Protein AF-A0AA37UG00-F1 (afdb_monomer_lite)

Radius of gyration: 38.51 Å; chains: 1; bounding box: 80×62×111 Å

Sequence (246 aa):
MPREQGERVVATNRKARHDYSIEDTYEAGLVLSGTEVKSLREGKASLVDGYAYIDREEAWLDNVHIPEWGSGSWTNHATRRKRKLLLHKAQIIKISQRIQGGGYTLVPLRIYFSDGRAKVEIAI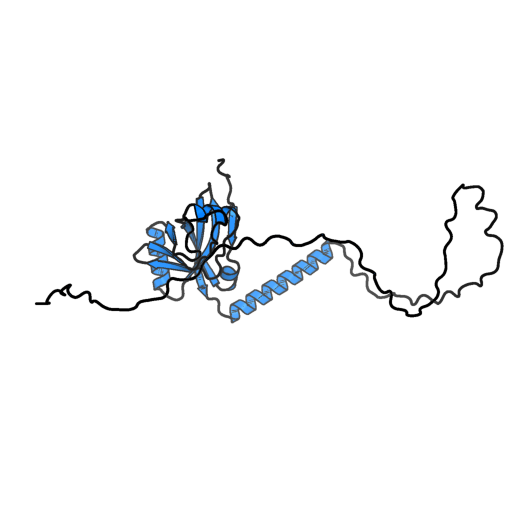AKGKREYDKRQALREQQDNREAQRAMRYRNLGVGLRPRSAQHIAPCFSAPPLSSPAFGALWRRWGMRAHAPLSPMRPNGRMRRVRPGLRSPRPGRARRVRLDRCRSAVRARRPACCPAPRRG

Structure (mmCIF, N/CA/C/O backbone):
data_AF-A0AA37UG00-F1
#
_entry.id   AF-A0AA37UG00-F1
#
loop_
_atom_site.group_PDB
_atom_site.id
_atom_site.type_symbol
_atom_site.label_atom_id
_atom_site.label_alt_id
_atom_site.label_comp_id
_atom_site.label_asym_id
_atom_site.label_entity_id
_atom_site.label_seq_id
_atom_site.pdbx_PDB_ins_code
_atom_site.Cartn_x
_atom_site.Cartn_y
_atom_site.Cartn_z
_atom_site.occupancy
_atom_site.B_iso_or_equiv
_atom_site.auth_seq_id
_atom_site.auth_comp_id
_atom_site.auth_asym_id
_atom_site.auth_atom_id
_atom_site.pdbx_PDB_model_num
ATOM 1 N N . MET A 1 1 ? 20.694 -16.875 -9.833 1.00 56.97 1 MET A N 1
ATOM 2 C CA . MET A 1 1 ? 20.514 -16.317 -8.472 1.00 56.97 1 MET A CA 1
ATOM 3 C C . MET A 1 1 ? 19.466 -17.154 -7.753 1.00 56.97 1 MET A C 1
ATOM 5 O O . MET A 1 1 ? 18.438 -17.403 -8.380 1.00 56.97 1 MET A O 1
ATOM 9 N N . PRO A 1 2 ? 19.720 -17.632 -6.522 1.00 57.78 2 PRO A N 1
ATOM 10 C CA . PRO A 1 2 ? 18.761 -18.441 -5.771 1.00 57.78 2 PRO A CA 1
ATOM 11 C C . PRO A 1 2 ? 17.459 -17.661 -5.575 1.00 57.78 2 PRO A C 1
ATOM 13 O O . PRO A 1 2 ? 17.490 -16.474 -5.246 1.00 57.78 2 PRO A O 1
ATOM 16 N N . ARG A 1 3 ? 16.314 -18.302 -5.819 1.00 60.72 3 ARG A N 1
ATOM 17 C CA . ARG A 1 3 ? 15.017 -17.743 -5.427 1.00 60.72 3 ARG A CA 1
ATOM 18 C C . ARG A 1 3 ? 14.928 -17.942 -3.919 1.00 60.72 3 ARG A C 1
ATOM 20 O O . ARG A 1 3 ? 14.833 -19.082 -3.484 1.00 60.72 3 ARG A O 1
ATOM 27 N N . GLU A 1 4 ? 15.045 -16.870 -3.138 1.00 61.66 4 GLU A N 1
ATOM 28 C CA . GLU A 1 4 ? 14.762 -16.931 -1.701 1.00 61.66 4 GLU A CA 1
ATOM 29 C C . GLU A 1 4 ? 13.328 -17.457 -1.541 1.00 61.66 4 GLU A C 1
ATOM 31 O O . GLU A 1 4 ? 12.368 -16.796 -1.942 1.00 61.66 4 GLU A O 1
ATOM 36 N N . GLN A 1 5 ? 13.200 -18.694 -1.061 1.00 62.16 5 GLN A N 1
ATOM 37 C CA . GLN A 1 5 ? 11.925 -19.309 -0.717 1.00 62.16 5 GLN A CA 1
ATOM 38 C C . GLN A 1 5 ? 11.503 -18.712 0.625 1.00 62.16 5 GLN A C 1
ATOM 40 O O . GLN A 1 5 ? 12.103 -19.001 1.657 1.00 62.16 5 GLN A O 1
ATOM 45 N N . GLY A 1 6 ? 10.531 -17.803 0.594 1.00 74.38 6 GLY A N 1
ATOM 46 C CA . GLY A 1 6 ? 10.025 -17.126 1.785 1.00 74.38 6 GLY A CA 1
ATOM 47 C C . GLY A 1 6 ? 9.313 -15.814 1.469 1.00 74.38 6 GLY A C 1
ATOM 48 O O . GLY A 1 6 ? 9.594 -15.158 0.464 1.00 74.38 6 GLY A O 1
ATOM 49 N N . GLU A 1 7 ? 8.380 -15.428 2.341 1.00 82.44 7 GLU A N 1
ATOM 50 C CA . GLU A 1 7 ? 7.745 -14.113 2.287 1.00 82.44 7 GLU A CA 1
ATOM 51 C C . GLU A 1 7 ? 8.663 -13.079 2.948 1.00 82.44 7 GLU A C 1
ATOM 53 O O . GLU A 1 7 ? 8.896 -13.116 4.157 1.00 82.44 7 GLU A O 1
ATOM 58 N N . ARG A 1 8 ? 9.172 -12.123 2.165 1.00 87.38 8 ARG A N 1
ATOM 59 C CA . ARG A 1 8 ? 9.942 -10.993 2.699 1.00 87.38 8 ARG A CA 1
ATOM 60 C C . ARG A 1 8 ? 9.136 -9.710 2.593 1.00 87.38 8 ARG A C 1
ATOM 62 O O . ARG A 1 8 ? 8.954 -9.171 1.501 1.00 87.38 8 ARG A O 1
ATOM 69 N N . VAL A 1 9 ? 8.688 -9.196 3.735 1.00 89.81 9 VAL A N 1
ATOM 70 C CA . VAL A 1 9 ? 7.974 -7.916 3.812 1.00 89.81 9 VAL A CA 1
ATOM 71 C C . VAL A 1 9 ? 8.960 -6.765 3.605 1.00 89.81 9 VAL A C 1
ATOM 73 O O . VAL A 1 9 ? 9.981 -6.682 4.285 1.00 89.81 9 VAL A O 1
ATOM 76 N N . VAL A 1 10 ? 8.655 -5.881 2.654 1.00 90.19 10 VAL A N 1
ATOM 77 C CA . VAL A 1 10 ? 9.503 -4.735 2.287 1.00 90.19 10 VAL A CA 1
ATOM 78 C C . VAL A 1 10 ? 9.026 -3.478 2.992 1.00 90.19 10 VAL A C 1
ATOM 80 O O . VAL A 1 10 ? 9.791 -2.796 3.664 1.00 90.19 10 VAL A O 1
ATOM 83 N N . ALA A 1 11 ? 7.740 -3.173 2.830 1.00 91.75 11 ALA A N 1
ATOM 84 C CA . ALA A 1 11 ? 7.138 -1.953 3.330 1.00 91.75 11 ALA A CA 1
ATOM 85 C C . ALA A 1 11 ? 5.728 -2.243 3.830 1.00 91.75 11 ALA A C 1
ATOM 87 O O . ALA A 1 11 ? 4.949 -2.928 3.166 1.00 91.75 11 ALA A O 1
ATOM 88 N N . THR A 1 12 ? 5.392 -1.663 4.978 1.00 92.88 12 THR A N 1
ATOM 89 C CA . THR A 1 12 ? 4.077 -1.797 5.604 1.00 92.88 12 THR A CA 1
ATOM 90 C C . THR A 1 12 ? 3.512 -0.417 5.889 1.00 92.88 12 THR A C 1
ATOM 92 O O . THR A 1 12 ? 4.145 0.404 6.555 1.00 92.88 12 THR A O 1
ATOM 95 N N . ASN A 1 13 ? 2.288 -0.170 5.438 1.00 94.00 13 ASN A N 1
ATOM 96 C CA . ASN A 1 13 ? 1.550 1.047 5.718 1.00 94.00 13 ASN A CA 1
ATOM 97 C C . ASN A 1 13 ? 0.897 0.956 7.105 1.00 94.00 13 ASN A C 1
ATOM 99 O O . ASN A 1 13 ? -0.187 0.397 7.284 1.00 94.00 13 ASN A O 1
ATOM 103 N N . ARG A 1 14 ? 1.593 1.476 8.121 1.00 89.31 14 ARG A N 1
ATOM 104 C CA . ARG A 1 14 ? 1.073 1.525 9.498 1.00 89.31 14 ARG A CA 1
ATOM 105 C C . ARG A 1 14 ? -0.052 2.552 9.632 1.00 89.31 14 ARG A C 1
ATOM 107 O O . ARG A 1 14 ? -1.052 2.263 10.278 1.00 89.31 14 ARG A O 1
ATOM 114 N N . LYS A 1 15 ? 0.075 3.703 8.959 1.00 89.69 15 LYS A N 1
ATOM 115 C CA . LYS A 1 15 ? -0.913 4.796 8.962 1.00 89.69 15 LYS A CA 1
ATOM 116 C C . LYS A 1 15 ? -2.292 4.312 8.500 1.00 89.69 15 LYS A C 1
ATOM 118 O O . LYS A 1 15 ? -3.276 4.543 9.194 1.00 89.69 15 LYS A O 1
ATOM 123 N N . ALA A 1 16 ? -2.349 3.530 7.418 1.00 90.88 16 ALA A N 1
ATOM 124 C CA . ALA A 1 16 ? -3.607 2.992 6.892 1.00 90.88 16 ALA A CA 1
ATOM 125 C C . ALA A 1 16 ? -4.419 2.177 7.917 1.00 90.88 16 ALA A C 1
ATOM 127 O O . ALA A 1 16 ? -5.633 2.336 7.999 1.00 90.88 16 ALA A O 1
ATOM 128 N N . ARG A 1 17 ? -3.763 1.349 8.743 1.00 87.75 17 ARG A N 1
ATOM 129 C CA . ARG A 1 17 ? -4.446 0.541 9.775 1.00 87.75 17 ARG A CA 1
ATOM 130 C C . ARG A 1 17 ? -5.062 1.394 10.891 1.00 87.75 17 ARG A C 1
ATOM 132 O O . ARG A 1 17 ? -6.061 1.002 11.499 1.00 87.75 17 ARG A O 1
ATOM 139 N N . HIS A 1 18 ? -4.467 2.551 11.170 1.00 87.25 18 HIS A N 1
ATOM 140 C CA . HIS A 1 18 ? -4.969 3.486 12.174 1.00 87.25 18 HIS A CA 1
ATOM 141 C C . HIS A 1 18 ? -6.097 4.363 11.626 1.00 87.25 18 HIS A C 1
ATOM 143 O O . HIS A 1 18 ? -7.107 4.534 12.305 1.00 87.25 18 HIS A O 1
ATOM 149 N N . ASP A 1 19 ? -5.951 4.878 10.405 1.00 88.06 19 ASP A N 1
ATOM 150 C CA . ASP A 1 19 ? -6.895 5.839 9.828 1.00 88.06 19 ASP A CA 1
ATOM 151 C C . ASP A 1 19 ? -8.174 5.209 9.279 1.00 88.06 19 ASP A C 1
ATOM 153 O O . ASP A 1 19 ? -9.229 5.850 9.305 1.00 88.06 19 ASP A O 1
ATOM 157 N N . TYR A 1 20 ? -8.096 3.960 8.824 1.00 91.00 20 TYR A N 1
ATOM 158 C CA . TYR A 1 20 ? -9.204 3.277 8.172 1.00 91.00 20 TYR A CA 1
ATOM 159 C C . TYR A 1 20 ? -9.605 1.999 8.913 1.00 91.00 20 TYR A C 1
ATOM 161 O O . TYR A 1 20 ? -8.802 1.371 9.611 1.00 91.00 20 TYR A O 1
ATOM 169 N N . SER A 1 21 ? -10.873 1.614 8.778 1.00 90.88 21 SER A N 1
ATOM 170 C CA . SER A 1 21 ? -11.352 0.261 9.051 1.00 90.88 21 SER A CA 1
ATOM 171 C C . SER A 1 21 ? -11.222 -0.556 7.771 1.00 90.88 21 SER A C 1
ATOM 173 O O . SER A 1 21 ? -11.738 -0.159 6.727 1.00 90.88 21 SER A O 1
ATOM 175 N N . ILE A 1 22 ? -10.495 -1.664 7.861 1.00 92.38 22 ILE A N 1
ATOM 176 C CA . ILE A 1 22 ? -10.273 -2.596 6.755 1.00 92.38 22 ILE A CA 1
ATOM 177 C C . ILE A 1 22 ? -11.436 -3.585 6.752 1.00 92.38 22 ILE A C 1
ATOM 179 O O . ILE A 1 22 ? -11.714 -4.174 7.794 1.00 92.38 22 ILE A O 1
ATOM 183 N N . GLU A 1 23 ? -12.099 -3.746 5.609 1.00 90.88 23 GLU A N 1
ATOM 184 C CA . GLU A 1 23 ? -13.131 -4.772 5.425 1.00 90.88 23 GLU A CA 1
ATOM 185 C C . GLU A 1 23 ? -12.527 -5.986 4.716 1.00 90.88 23 GLU A C 1
ATOM 187 O O . GLU A 1 23 ? -12.191 -6.976 5.361 1.00 90.88 23 GLU A O 1
ATOM 192 N N . ASP A 1 24 ? -12.294 -5.861 3.409 1.00 91.75 24 ASP A N 1
ATOM 193 C CA . ASP A 1 24 ? -11.771 -6.937 2.568 1.00 91.75 24 ASP A CA 1
ATOM 194 C C . ASP A 1 24 ? -10.333 -6.642 2.121 1.00 91.75 24 ASP A C 1
ATOM 196 O O . ASP A 1 24 ? -10.007 -5.508 1.746 1.00 91.75 24 ASP A O 1
ATOM 200 N N . THR A 1 25 ? -9.483 -7.672 2.094 1.00 94.31 25 THR A N 1
ATOM 201 C CA . THR A 1 25 ? -8.105 -7.607 1.585 1.00 94.31 25 THR A CA 1
ATOM 202 C C . THR A 1 25 ? -7.930 -8.466 0.333 1.00 94.31 25 THR A C 1
ATOM 204 O O . THR A 1 25 ? -8.490 -9.554 0.208 1.00 94.31 25 THR A O 1
ATOM 207 N N . TYR A 1 26 ? -7.141 -7.968 -0.618 1.00 95.00 26 TYR A N 1
ATOM 208 C CA . TYR A 1 26 ? -6.851 -8.624 -1.889 1.00 95.00 26 TYR A CA 1
ATOM 209 C C . TYR A 1 26 ? -5.348 -8.593 -2.172 1.00 95.00 26 TYR A C 1
ATOM 211 O O . TYR A 1 26 ? -4.670 -7.591 -1.934 1.00 95.00 26 TYR A O 1
ATOM 219 N N . GLU A 1 27 ? -4.829 -9.688 -2.722 1.00 95.38 27 GLU A N 1
ATOM 220 C CA . GLU A 1 27 ? -3.456 -9.780 -3.219 1.00 95.38 27 GLU A CA 1
ATOM 221 C C . GLU A 1 27 ? -3.415 -9.367 -4.694 1.00 95.38 27 GLU A C 1
ATOM 223 O O . GLU A 1 27 ? -4.160 -9.906 -5.510 1.00 95.38 27 GLU A O 1
ATOM 228 N N . ALA A 1 28 ? -2.519 -8.444 -5.044 1.00 95.81 28 ALA A N 1
ATOM 229 C CA . ALA A 1 28 ? -2.271 -8.027 -6.419 1.00 95.81 28 ALA A CA 1
ATOM 230 C C . ALA A 1 28 ? -0.786 -8.147 -6.783 1.00 95.81 28 ALA A C 1
ATOM 232 O O . ALA A 1 28 ? 0.108 -7.835 -5.990 1.00 95.81 28 ALA A O 1
ATOM 233 N N . GLY A 1 29 ? -0.508 -8.534 -8.027 1.00 94.88 29 GLY A N 1
ATOM 234 C CA . GLY A 1 29 ? 0.830 -8.409 -8.606 1.00 94.88 29 GLY A CA 1
ATOM 235 C C . GLY A 1 29 ? 1.127 -6.965 -9.020 1.00 94.88 29 GLY A C 1
ATOM 236 O O . GLY A 1 29 ? 0.228 -6.244 -9.446 1.00 94.88 29 GLY A O 1
ATOM 237 N N . LEU A 1 30 ? 2.389 -6.539 -8.931 1.00 93.50 30 LEU A N 1
ATOM 238 C CA . LEU A 1 30 ? 2.825 -5.209 -9.370 1.00 93.50 30 LEU A CA 1
ATOM 239 C C . LEU A 1 30 ? 3.617 -5.270 -10.678 1.00 93.50 30 LEU A C 1
ATOM 241 O O . LEU A 1 30 ? 4.565 -6.047 -10.800 1.00 93.50 30 LEU A O 1
ATOM 245 N N . VAL A 1 31 ? 3.295 -4.380 -11.621 1.00 93.88 31 VAL A N 1
ATOM 246 C CA . VAL A 1 31 ? 4.119 -4.166 -12.820 1.00 93.88 31 VAL A CA 1
ATOM 247 C C . VAL A 1 31 ? 5.199 -3.122 -12.526 1.00 93.88 31 VAL A C 1
ATOM 249 O O . VAL A 1 31 ? 4.951 -1.910 -12.519 1.00 93.88 31 VAL A O 1
ATOM 252 N N . LEU A 1 32 ? 6.415 -3.610 -12.275 1.00 92.06 32 LEU A N 1
ATOM 253 C CA . LEU A 1 32 ? 7.577 -2.806 -11.897 1.00 92.06 32 LEU A CA 1
ATOM 254 C C . LEU A 1 32 ? 8.664 -2.809 -12.969 1.00 92.06 32 LEU A C 1
ATOM 256 O O . LEU A 1 32 ? 8.853 -3.794 -13.682 1.00 92.06 32 LEU A O 1
ATOM 260 N N . SER A 1 33 ? 9.428 -1.722 -13.017 1.00 89.44 33 SER A N 1
ATOM 261 C CA . SER A 1 33 ? 10.650 -1.635 -13.817 1.00 89.44 33 SER A CA 1
ATOM 262 C C . SER A 1 33 ? 11.823 -2.276 -13.068 1.00 89.44 33 SER A C 1
ATOM 264 O O . SER A 1 33 ? 11.867 -2.270 -11.837 1.00 89.44 33 SER A O 1
ATOM 266 N N . GLY A 1 34 ? 12.825 -2.798 -13.784 1.00 87.31 34 GLY A N 1
ATOM 267 C CA . GLY A 1 34 ? 13.962 -3.504 -13.168 1.00 87.31 34 GLY A CA 1
ATOM 268 C C . GLY A 1 34 ? 14.707 -2.693 -12.094 1.00 87.31 34 GLY A C 1
ATOM 269 O O . GLY A 1 34 ? 15.103 -3.247 -11.068 1.00 87.31 34 GLY A O 1
ATOM 270 N N . THR A 1 35 ? 14.822 -1.374 -12.273 1.00 88.00 35 THR A N 1
ATOM 271 C CA . THR A 1 35 ? 15.411 -0.450 -11.287 1.00 88.00 35 THR A CA 1
ATOM 272 C C . THR A 1 35 ? 14.593 -0.351 -9.996 1.00 88.00 35 THR A C 1
ATOM 274 O O . THR A 1 35 ? 15.165 -0.252 -8.919 1.00 88.00 35 THR A O 1
ATOM 277 N N . GLU A 1 36 ? 13.260 -0.431 -10.069 1.00 89.88 36 GLU A N 1
ATOM 278 C CA . GLU A 1 36 ? 12.392 -0.413 -8.877 1.00 89.88 36 GLU A CA 1
ATOM 279 C C . GLU A 1 36 ? 12.545 -1.684 -8.062 1.00 89.88 36 GLU A C 1
ATOM 281 O O . GLU A 1 36 ? 12.589 -1.643 -6.835 1.00 89.88 36 GLU A O 1
ATOM 286 N N . VAL A 1 37 ? 12.661 -2.824 -8.746 1.00 91.12 37 VAL A N 1
ATOM 287 C CA . VAL A 1 37 ? 12.877 -4.112 -8.085 1.00 91.12 37 VAL A CA 1
ATOM 288 C C . VAL A 1 37 ? 14.178 -4.079 -7.279 1.00 91.12 37 VAL A C 1
ATOM 290 O O . VAL A 1 37 ? 14.234 -4.665 -6.200 1.00 91.12 37 VAL A O 1
ATOM 293 N N . LYS A 1 38 ? 15.209 -3.367 -7.753 1.00 89.56 38 LYS A N 1
ATOM 294 C CA . LYS A 1 38 ? 16.459 -3.162 -7.005 1.00 89.56 38 LYS A CA 1
ATOM 295 C C . LYS A 1 38 ? 16.248 -2.282 -5.770 1.00 89.56 38 LYS A C 1
ATOM 297 O O . LYS A 1 38 ? 16.596 -2.730 -4.681 1.00 89.56 38 LYS A O 1
ATOM 302 N N . SER A 1 39 ? 15.588 -1.127 -5.898 1.00 90.81 39 SER A N 1
ATOM 303 C CA . SER A 1 39 ? 15.253 -0.270 -4.745 1.00 90.81 39 SER A CA 1
ATOM 304 C C . SER A 1 39 ? 14.422 -1.001 -3.682 1.00 90.81 39 SER A C 1
ATOM 306 O O . SER A 1 39 ? 14.686 -0.885 -2.486 1.00 90.81 39 SER A O 1
ATOM 308 N N . LEU A 1 40 ? 13.456 -1.825 -4.100 1.00 90.94 40 LEU A N 1
ATOM 309 C CA . LEU A 1 40 ? 12.637 -2.622 -3.183 1.00 90.94 40 LEU A CA 1
ATOM 310 C C . LEU A 1 40 ? 13.436 -3.715 -2.467 1.00 90.94 40 LEU A C 1
ATOM 312 O O . LEU A 1 40 ? 13.164 -4.003 -1.304 1.00 90.94 40 LEU A O 1
ATOM 316 N N . ARG A 1 41 ? 14.437 -4.317 -3.120 1.00 89.44 41 ARG A N 1
ATOM 317 C CA . ARG A 1 41 ? 15.330 -5.298 -2.473 1.00 89.44 41 ARG A CA 1
ATOM 318 C C . ARG A 1 41 ? 16.227 -4.662 -1.415 1.00 89.44 41 ARG A C 1
ATOM 320 O O . ARG A 1 41 ? 16.554 -5.325 -0.435 1.00 89.44 41 ARG A O 1
ATOM 327 N N . GLU A 1 42 ? 16.557 -3.383 -1.574 1.00 89.56 42 GLU A N 1
ATOM 328 C CA . GLU A 1 42 ? 17.224 -2.577 -0.543 1.00 89.56 42 GLU A CA 1
ATOM 329 C C . GLU A 1 42 ? 16.282 -2.176 0.609 1.00 89.56 42 GLU A C 1
ATOM 331 O O . GLU A 1 42 ? 16.710 -1.501 1.541 1.00 89.56 42 GLU A O 1
ATOM 336 N N . GLY A 1 43 ? 15.002 -2.572 0.571 1.00 88.38 43 GLY A N 1
ATOM 337 C CA . GLY A 1 43 ? 14.023 -2.223 1.604 1.00 88.38 43 GLY A CA 1
ATOM 338 C C . GLY A 1 43 ? 13.466 -0.805 1.473 1.00 88.38 43 GLY A C 1
ATOM 339 O O . GLY A 1 43 ? 12.791 -0.321 2.380 1.00 88.38 43 GLY A O 1
ATOM 340 N N . LYS A 1 44 ? 13.746 -0.110 0.365 1.00 88.31 44 LYS A N 1
ATOM 341 C CA . LYS A 1 44 ? 13.352 1.286 0.176 1.00 88.31 44 LYS A CA 1
ATOM 342 C C . LYS A 1 44 ? 12.006 1.368 -0.538 1.00 88.31 44 LYS A C 1
ATOM 344 O O . LYS A 1 44 ? 11.934 1.291 -1.762 1.00 88.31 44 LYS A O 1
ATOM 349 N N . ALA A 1 45 ? 10.937 1.558 0.226 1.00 91.38 45 ALA A N 1
ATOM 350 C CA . ALA A 1 45 ? 9.641 1.982 -0.293 1.00 91.38 45 ALA A CA 1
ATOM 351 C C . ALA A 1 45 ? 8.796 2.633 0.795 1.00 91.38 45 ALA A C 1
ATOM 353 O O . ALA A 1 45 ? 8.820 2.226 1.956 1.00 91.38 45 ALA A O 1
ATOM 354 N N . SER A 1 46 ? 7.997 3.614 0.389 1.00 91.50 46 SER A N 1
ATOM 355 C CA . SER A 1 46 ? 6.983 4.223 1.232 1.00 91.50 46 SER A CA 1
ATOM 356 C C . SER A 1 46 ? 5.623 4.133 0.551 1.00 91.50 46 SER A C 1
ATOM 358 O O . SER A 1 46 ? 5.409 4.640 -0.550 1.00 91.50 46 SER A O 1
ATOM 360 N N . LEU A 1 47 ? 4.700 3.467 1.240 1.00 90.62 47 LEU A N 1
ATOM 361 C CA . LEU A 1 47 ? 3.286 3.359 0.877 1.00 90.62 47 LEU A CA 1
ATOM 362 C C . LEU A 1 47 ? 2.449 4.506 1.462 1.00 90.62 47 LEU A C 1
ATOM 364 O O . LEU A 1 47 ? 1.226 4.506 1.332 1.00 90.62 47 LEU A O 1
ATOM 368 N N . VAL A 1 48 ? 3.092 5.442 2.164 1.00 87.06 48 VAL A N 1
ATOM 369 C CA . VAL A 1 48 ? 2.410 6.550 2.831 1.00 87.06 48 VAL A CA 1
ATOM 370 C C . VAL A 1 48 ? 1.750 7.424 1.764 1.00 87.06 48 VAL A C 1
ATOM 372 O O . VAL A 1 48 ? 2.399 7.821 0.802 1.00 87.06 48 VAL A O 1
ATOM 375 N N . ASP A 1 49 ? 0.447 7.655 1.933 1.00 86.50 49 ASP A N 1
ATOM 376 C CA . ASP A 1 49 ? -0.432 8.416 1.031 1.00 86.50 49 ASP A CA 1
ATOM 377 C C . ASP A 1 49 ? -0.677 7.780 -0.356 1.00 86.50 49 ASP A C 1
ATOM 379 O O . ASP A 1 49 ? -1.335 8.380 -1.209 1.00 86.50 49 ASP A O 1
ATOM 383 N N . GLY A 1 50 ? -0.200 6.551 -0.577 1.00 91.19 50 GLY A N 1
ATOM 384 C CA . GLY A 1 50 ? -0.528 5.767 -1.765 1.00 91.19 50 GLY A CA 1
ATOM 385 C C . GLY A 1 50 ? -1.990 5.325 -1.756 1.00 91.19 50 GLY A C 1
ATOM 386 O O . GLY A 1 50 ? -2.519 4.943 -0.712 1.00 91.19 50 GLY A O 1
ATOM 387 N N . TYR A 1 51 ? -2.630 5.335 -2.921 1.00 93.06 51 TYR A N 1
ATOM 388 C CA . TYR A 1 51 ? -3.999 4.854 -3.104 1.00 93.06 51 TYR A CA 1
ATOM 389 C C . TYR A 1 51 ? -4.104 4.073 -4.410 1.00 93.06 51 TYR A C 1
ATOM 391 O O . TYR A 1 51 ? -3.302 4.258 -5.328 1.00 93.06 51 TYR A O 1
ATOM 399 N N . ALA A 1 52 ? -5.079 3.174 -4.483 1.00 94.56 52 ALA A N 1
ATOM 400 C CA . ALA A 1 52 ? -5.401 2.482 -5.719 1.00 94.56 52 ALA A CA 1
ATOM 401 C C . ALA A 1 52 ? -6.755 2.949 -6.258 1.00 94.56 52 ALA A C 1
ATOM 403 O O . ALA A 1 52 ? -7.611 3.429 -5.518 1.00 94.56 52 ALA A O 1
ATOM 404 N N . TYR A 1 53 ? -6.938 2.837 -7.564 1.00 92.56 53 TYR A N 1
ATOM 405 C CA . TYR A 1 53 ? -8.207 3.112 -8.225 1.00 92.56 53 TYR A CA 1
ATOM 406 C C . TYR A 1 53 ? -8.391 2.159 -9.395 1.00 92.56 53 TYR A C 1
ATOM 408 O O . TYR A 1 53 ? -7.442 1.524 -9.859 1.00 92.56 53 TYR A O 1
ATOM 416 N N . ILE A 1 54 ? -9.630 2.051 -9.853 1.00 93.12 54 ILE A N 1
ATOM 417 C CA . ILE A 1 54 ? -9.981 1.255 -11.020 1.00 93.12 54 ILE A CA 1
ATOM 418 C C . ILE A 1 54 ? -10.331 2.227 -12.143 1.00 93.12 54 ILE A C 1
ATOM 420 O O . ILE A 1 54 ? -11.207 3.069 -11.967 1.00 93.12 54 ILE A O 1
ATOM 424 N N . ASP A 1 55 ? -9.643 2.109 -13.275 1.00 90.31 55 ASP A N 1
ATOM 425 C CA . ASP A 1 55 ? -9.954 2.817 -14.519 1.00 90.31 55 ASP A CA 1
ATOM 426 C C . ASP A 1 55 ? -10.192 1.786 -15.622 1.00 90.31 55 ASP A C 1
ATOM 428 O O . ASP A 1 55 ? -9.329 0.946 -15.860 1.00 90.31 55 ASP A O 1
ATOM 432 N N . ARG A 1 56 ? -11.353 1.842 -16.287 1.00 87.12 56 ARG A N 1
ATOM 433 C CA . ARG A 1 56 ? -11.714 0.980 -17.434 1.00 87.12 56 ARG A CA 1
ATOM 434 C C . ARG A 1 56 ? -11.364 -0.508 -17.239 1.00 87.12 56 ARG A C 1
ATOM 436 O O . ARG A 1 56 ? -10.682 -1.102 -18.063 1.00 87.12 56 ARG A O 1
ATOM 443 N N . GLU A 1 57 ? -11.830 -1.098 -16.134 1.00 87.25 57 GLU A N 1
ATOM 444 C CA . GLU A 1 57 ? -11.562 -2.497 -15.729 1.00 87.25 57 GLU A CA 1
ATOM 445 C C . GLU A 1 57 ? -10.094 -2.829 -15.405 1.00 87.25 57 GLU A C 1
ATOM 447 O O . GLU A 1 57 ? -9.744 -3.991 -15.203 1.00 87.25 57 GLU A O 1
ATOM 452 N N . GLU A 1 58 ? -9.227 -1.830 -15.289 1.00 91.75 58 GLU A N 1
ATOM 453 C CA . GLU A 1 58 ? -7.837 -2.006 -14.891 1.00 91.75 58 GLU A CA 1
ATOM 454 C C . GLU A 1 58 ? -7.592 -1.380 -13.523 1.00 91.75 58 GLU A C 1
ATOM 456 O O . GLU A 1 58 ? -8.007 -0.255 -13.242 1.00 91.75 58 GLU A O 1
ATOM 461 N N . ALA A 1 59 ? -6.892 -2.106 -12.655 1.00 94.19 59 ALA A N 1
ATOM 462 C CA . ALA A 1 59 ? -6.507 -1.594 -11.351 1.00 94.19 59 ALA A CA 1
ATOM 463 C C . ALA A 1 59 ? -5.148 -0.888 -11.436 1.00 94.19 59 ALA A C 1
ATOM 465 O O . ALA A 1 59 ? -4.169 -1.423 -11.966 1.00 94.19 59 ALA A O 1
ATOM 466 N N . TRP A 1 60 ? -5.084 0.308 -10.867 1.00 95.06 60 TRP A N 1
ATOM 467 C CA . TRP A 1 60 ? -3.904 1.158 -10.842 1.00 95.06 60 TRP A CA 1
ATOM 468 C C . TRP A 1 60 ? -3.543 1.515 -9.410 1.00 95.06 60 TRP A C 1
ATOM 470 O O . TRP A 1 60 ? -4.409 1.726 -8.567 1.00 95.06 60 TRP A O 1
ATOM 480 N N . LEU A 1 61 ? -2.245 1.603 -9.152 1.00 94.56 61 LEU A N 1
ATOM 481 C CA . LEU A 1 61 ? -1.663 2.074 -7.909 1.00 94.56 61 LEU A CA 1
ATOM 482 C C . LEU A 1 61 ? -0.940 3.390 -8.173 1.00 94.56 61 LEU A C 1
ATOM 484 O O . LEU A 1 61 ? -0.075 3.466 -9.053 1.00 94.56 61 LEU A O 1
ATOM 488 N N . ASP A 1 62 ? -1.278 4.410 -7.395 1.00 93.50 62 ASP A N 1
ATOM 489 C CA . ASP A 1 62 ? -0.760 5.763 -7.551 1.00 93.50 62 ASP A CA 1
ATOM 490 C C . ASP A 1 62 ? -0.245 6.326 -6.222 1.00 93.50 62 ASP A C 1
ATOM 492 O O . ASP A 1 62 ? -0.526 5.809 -5.138 1.00 93.50 62 ASP A O 1
ATOM 496 N N . ASN A 1 63 ? 0.578 7.368 -6.325 1.00 92.50 63 ASN A N 1
ATOM 497 C CA . ASN A 1 63 ? 1.214 8.088 -5.224 1.00 92.50 63 ASN A CA 1
ATOM 498 C C . ASN A 1 63 ? 2.104 7.232 -4.295 1.00 92.50 63 ASN A C 1
ATOM 500 O O . ASN A 1 63 ? 2.539 7.686 -3.239 1.00 92.50 63 ASN A O 1
ATOM 504 N N . VAL A 1 64 ? 2.449 6.006 -4.698 1.00 92.56 64 VAL A N 1
ATOM 505 C CA . VAL A 1 64 ? 3.435 5.183 -3.988 1.00 92.56 64 VAL A CA 1
ATOM 506 C C . VAL A 1 64 ? 4.844 5.667 -4.305 1.00 92.56 64 VAL A C 1
ATOM 508 O O . VAL A 1 64 ? 5.235 5.775 -5.472 1.00 92.56 64 VAL A O 1
ATOM 511 N N . HIS A 1 65 ? 5.615 5.932 -3.252 1.00 92.81 65 HIS A N 1
ATOM 512 C CA . HIS A 1 65 ? 6.964 6.470 -3.336 1.00 92.81 65 HIS A CA 1
ATOM 513 C C . HIS A 1 65 ? 7.994 5.335 -3.288 1.00 92.81 65 HIS A C 1
ATOM 515 O O . HIS A 1 65 ? 8.227 4.727 -2.240 1.00 92.81 65 HIS A O 1
ATOM 521 N N . ILE A 1 66 ? 8.628 5.065 -4.430 1.00 91.38 66 ILE A N 1
ATOM 522 C CA . ILE A 1 66 ? 9.772 4.152 -4.540 1.00 91.38 66 ILE A CA 1
ATOM 523 C C . ILE A 1 66 ? 10.951 4.981 -5.042 1.00 91.38 66 ILE A C 1
ATOM 525 O O . ILE A 1 66 ? 10.882 5.463 -6.172 1.00 91.38 66 ILE A O 1
ATOM 529 N N . PRO A 1 67 ? 11.993 5.198 -4.224 1.00 90.62 67 PRO A N 1
ATOM 530 C CA . PRO A 1 67 ? 13.112 6.025 -4.635 1.00 90.62 67 PRO A CA 1
ATOM 531 C C . PRO A 1 67 ? 13.878 5.373 -5.784 1.00 90.62 67 PRO A C 1
ATOM 533 O O . PRO A 1 67 ? 13.938 4.143 -5.918 1.00 90.62 67 PRO A O 1
ATOM 536 N N . GLU A 1 68 ? 14.504 6.221 -6.589 1.00 88.81 68 GLU A N 1
ATOM 537 C CA . GLU A 1 68 ? 15.410 5.782 -7.639 1.00 88.81 68 GLU A CA 1
ATOM 538 C C . GLU A 1 68 ? 16.567 4.966 -7.062 1.00 88.81 68 GLU A C 1
ATOM 540 O O . GLU A 1 68 ? 17.010 5.155 -5.924 1.00 88.81 68 GLU A O 1
ATOM 545 N N . TRP A 1 69 ? 17.050 4.026 -7.866 1.00 87.94 69 TRP A N 1
ATOM 546 C CA . TRP A 1 69 ? 18.192 3.222 -7.480 1.00 87.94 69 TRP A CA 1
ATOM 547 C C . TRP A 1 69 ? 19.469 4.034 -7.702 1.00 87.94 69 TRP A C 1
ATOM 549 O O . TRP A 1 69 ? 19.741 4.460 -8.822 1.00 87.94 69 TRP A O 1
ATOM 559 N N . GLY A 1 70 ? 20.263 4.241 -6.647 1.00 79.25 70 GLY A N 1
ATOM 560 C CA . GLY A 1 70 ? 21.409 5.164 -6.668 1.00 79.25 70 GLY A CA 1
ATOM 561 C C . GLY A 1 70 ? 22.523 4.811 -7.662 1.00 79.25 70 GLY A C 1
ATOM 562 O O . GLY A 1 70 ? 23.369 5.650 -7.946 1.00 79.25 70 GLY A O 1
ATOM 563 N N . SER A 1 71 ? 22.528 3.591 -8.205 1.00 79.00 71 SER A N 1
ATOM 564 C CA . SER A 1 71 ? 23.495 3.135 -9.213 1.00 79.00 71 SER A CA 1
ATOM 565 C C . SER A 1 71 ? 22.955 3.168 -10.652 1.00 79.00 71 SER A C 1
ATOM 567 O O . SER A 1 71 ? 23.638 2.713 -11.567 1.00 79.00 71 SER A O 1
ATOM 569 N N . GLY A 1 72 ? 21.738 3.676 -10.879 1.00 73.25 72 GLY A N 1
ATOM 570 C CA . GLY A 1 72 ? 21.179 3.887 -12.216 1.00 73.25 72 GLY A CA 1
ATOM 571 C C . GLY A 1 72 ? 21.461 5.304 -12.720 1.00 73.25 72 GLY A C 1
ATOM 572 O O . GLY A 1 72 ? 21.190 6.268 -12.011 1.00 73.25 72 GLY A O 1
ATOM 573 N N . SER A 1 73 ? 22.017 5.442 -13.930 1.00 69.06 73 SER A N 1
ATOM 574 C CA . SER A 1 73 ? 22.370 6.756 -14.502 1.00 69.06 73 SER A CA 1
ATOM 575 C C . SER A 1 73 ? 21.316 7.303 -15.472 1.00 69.06 73 SER A C 1
ATOM 577 O O . SER A 1 73 ? 20.970 8.474 -15.382 1.00 69.06 73 SER A O 1
ATOM 579 N N . TRP A 1 74 ? 20.773 6.479 -16.374 1.00 72.88 74 TRP A N 1
ATOM 580 C CA . TRP A 1 74 ? 19.858 6.952 -17.430 1.00 72.88 74 TRP A CA 1
ATOM 581 C C . TRP A 1 74 ? 18.490 6.255 -17.434 1.00 72.88 74 TRP A C 1
ATOM 583 O O . TRP A 1 74 ? 17.493 6.822 -17.861 1.00 72.88 74 TRP A O 1
ATOM 593 N N . THR A 1 75 ? 18.403 5.027 -16.922 1.00 77.69 75 THR A N 1
ATOM 594 C CA . THR A 1 75 ? 17.174 4.212 -16.943 1.00 77.69 75 THR A CA 1
ATOM 595 C C . THR A 1 75 ? 16.292 4.417 -15.709 1.00 77.69 75 THR A C 1
ATOM 597 O O . THR A 1 75 ? 15.489 3.543 -15.370 1.00 77.69 75 THR A O 1
ATOM 600 N N . ASN A 1 76 ? 16.481 5.521 -14.985 1.00 80.00 76 ASN A N 1
ATOM 601 C CA . ASN A 1 76 ? 15.716 5.792 -13.777 1.00 80.00 76 ASN A CA 1
ATOM 602 C C . ASN A 1 76 ? 14.277 6.176 -14.127 1.00 80.00 76 ASN A C 1
ATOM 604 O O . ASN A 1 76 ? 13.977 6.725 -15.184 1.00 80.00 76 ASN A O 1
ATOM 608 N N . HIS A 1 77 ? 13.369 5.826 -13.227 1.00 82.12 77 HIS A N 1
ATOM 609 C CA . HIS A 1 77 ? 11.938 6.035 -13.373 1.00 82.12 77 HIS A CA 1
ATOM 610 C C . HIS A 1 77 ? 11.495 7.131 -12.407 1.00 82.12 77 HIS A C 1
ATOM 612 O O . HIS A 1 77 ? 12.068 7.294 -11.333 1.00 82.12 77 HIS A O 1
ATOM 618 N N . ALA A 1 78 ? 10.408 7.825 -12.744 1.00 86.06 78 ALA A N 1
ATOM 619 C CA . ALA A 1 78 ? 9.796 8.763 -11.815 1.00 86.06 78 ALA A CA 1
ATOM 620 C C . ALA A 1 78 ? 9.332 8.037 -10.537 1.00 86.06 78 ALA A C 1
ATOM 622 O O . ALA A 1 78 ? 8.562 7.074 -10.585 1.00 86.06 78 ALA A O 1
ATOM 623 N N . THR A 1 79 ? 9.768 8.541 -9.384 1.00 89.00 79 THR A N 1
ATOM 624 C CA . THR A 1 79 ? 9.554 7.929 -8.061 1.00 89.00 79 THR A CA 1
ATOM 625 C C . THR A 1 79 ? 8.071 7.673 -7.725 1.00 89.00 79 THR A C 1
ATOM 627 O O . THR A 1 79 ? 7.723 6.622 -7.179 1.00 89.00 79 THR A O 1
ATOM 630 N N . ARG A 1 80 ? 7.174 8.604 -8.092 1.00 89.94 80 ARG A N 1
ATOM 631 C CA . ARG A 1 80 ? 5.712 8.535 -7.867 1.00 89.94 80 ARG A CA 1
ATOM 632 C C . ARG A 1 80 ? 4.921 8.233 -9.147 1.00 89.94 80 ARG A C 1
ATOM 634 O O . ARG A 1 80 ? 3.879 8.827 -9.396 1.00 89.94 80 ARG A O 1
ATOM 641 N N . ARG A 1 81 ? 5.428 7.344 -10.001 1.00 91.81 81 ARG A N 1
ATOM 642 C CA . ARG A 1 81 ? 4.698 6.935 -11.209 1.00 91.81 81 ARG A CA 1
ATOM 643 C C . ARG A 1 81 ? 3.461 6.089 -10.881 1.00 91.81 81 ARG A C 1
ATOM 645 O O . ARG A 1 81 ? 3.453 5.333 -9.906 1.00 91.81 81 ARG A O 1
ATOM 652 N N . LYS A 1 82 ? 2.483 6.126 -11.785 1.00 92.69 82 LYS A N 1
ATOM 653 C CA . LYS A 1 82 ? 1.347 5.197 -11.813 1.00 92.69 82 LYS A CA 1
ATOM 654 C C . LYS A 1 82 ? 1.826 3.790 -12.177 1.00 92.69 82 LYS A C 1
ATOM 656 O O . LYS A 1 82 ? 2.629 3.619 -13.099 1.00 92.69 82 LYS A O 1
ATOM 661 N N . ARG A 1 83 ? 1.357 2.779 -11.444 1.00 94.12 83 ARG A N 1
ATOM 662 C CA . ARG A 1 83 ? 1.752 1.370 -11.606 1.00 94.12 83 ARG A CA 1
ATOM 663 C C . ARG A 1 83 ? 0.515 0.508 -11.802 1.00 94.12 83 ARG A C 1
ATOM 665 O O . ARG A 1 83 ? -0.452 0.653 -11.065 1.00 94.12 83 ARG A O 1
ATOM 672 N N . LYS A 1 84 ? 0.551 -0.391 -12.782 1.00 94.62 84 LYS A N 1
ATOM 673 C CA . LYS A 1 84 ? -0.557 -1.312 -13.046 1.00 94.62 84 LYS A CA 1
ATOM 674 C C . LYS A 1 84 ? -0.550 -2.452 -12.027 1.00 94.62 84 LYS A C 1
ATOM 676 O O . LYS A 1 84 ? 0.515 -2.994 -11.712 1.00 94.62 84 LYS A O 1
ATOM 681 N N . LEU A 1 85 ? -1.734 -2.794 -11.530 1.00 95.38 85 LEU A N 1
ATOM 682 C CA . LEU A 1 85 ? -1.980 -3.927 -10.649 1.00 95.38 85 LEU A CA 1
ATOM 683 C C . LEU A 1 85 ? -2.522 -5.105 -11.459 1.00 95.38 85 LEU A C 1
ATOM 685 O O . LEU A 1 85 ? -3.385 -4.948 -12.321 1.00 95.38 85 LEU A O 1
ATOM 689 N N . LEU A 1 86 ? -2.004 -6.293 -11.168 1.00 95.06 86 LEU A N 1
ATOM 690 C CA . LEU A 1 86 ? -2.426 -7.548 -11.775 1.00 95.06 86 LEU A CA 1
ATOM 691 C C . LEU A 1 86 ? -3.365 -8.260 -10.799 1.00 95.06 86 LEU A C 1
ATOM 693 O O . LEU A 1 86 ? -2.916 -8.790 -9.782 1.00 95.06 86 LEU A O 1
ATOM 697 N N . LEU A 1 87 ? -4.659 -8.230 -11.114 1.00 94.75 87 LEU A N 1
ATOM 698 C CA . LEU A 1 87 ? -5.754 -8.840 -10.357 1.00 94.75 87 LEU A CA 1
ATOM 699 C C . LEU A 1 87 ? -6.601 -9.715 -11.284 1.00 94.75 87 LEU A C 1
ATOM 701 O O . LEU A 1 87 ? -6.605 -9.526 -12.502 1.00 94.75 87 LEU A O 1
ATOM 705 N N . HIS A 1 88 ? -7.366 -10.645 -10.714 1.00 94.62 88 HIS A N 1
ATOM 706 C CA . HIS A 1 88 ? -8.338 -11.411 -11.494 1.00 94.62 88 HIS A CA 1
ATOM 707 C C . HIS A 1 88 ? -9.544 -10.545 -11.878 1.00 94.62 88 HIS A C 1
ATOM 709 O O . HIS A 1 88 ? -10.047 -9.776 -11.059 1.00 94.62 88 HIS A O 1
ATOM 715 N N . LYS A 1 89 ? -10.090 -10.740 -13.087 1.00 92.00 89 LYS A N 1
ATOM 716 C CA . LYS A 1 89 ? -11.253 -9.979 -13.589 1.00 92.00 89 LYS A CA 1
ATOM 717 C C . LYS A 1 89 ? -12.442 -9.989 -12.617 1.00 92.00 89 LYS A C 1
ATOM 719 O O . LYS A 1 89 ? -13.026 -8.947 -12.343 1.00 92.00 89 LYS A O 1
ATOM 724 N N . ALA A 1 90 ? -12.751 -11.147 -12.028 1.00 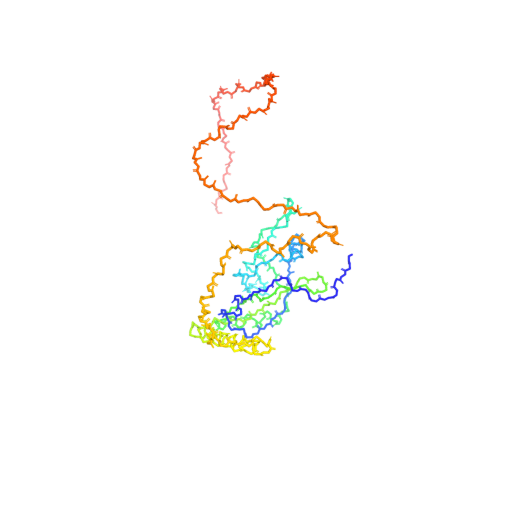93.62 90 ALA A N 1
ATOM 725 C CA . ALA A 1 90 ? -13.829 -11.275 -11.045 1.00 93.62 90 ALA A CA 1
ATOM 726 C C . ALA A 1 90 ? -13.594 -10.436 -9.773 1.00 93.62 90 ALA A C 1
ATOM 728 O O . ALA A 1 90 ? -14.545 -9.911 -9.201 1.00 93.62 90 ALA A O 1
ATOM 729 N N . GLN A 1 91 ? -12.339 -10.283 -9.334 1.00 93.56 91 GLN A N 1
ATOM 730 C CA . GLN A 1 91 ? -11.993 -9.431 -8.191 1.00 93.56 91 GLN A CA 1
ATOM 731 C C . GLN A 1 91 ? -12.160 -7.952 -8.549 1.00 93.56 91 GLN A C 1
ATOM 733 O O . GLN A 1 91 ? -12.739 -7.205 -7.768 1.00 93.56 91 GLN A O 1
ATOM 738 N N . ILE A 1 92 ? -11.727 -7.542 -9.745 1.00 93.31 92 ILE A N 1
ATOM 739 C CA . ILE A 1 92 ? -11.859 -6.155 -10.217 1.00 93.31 92 ILE A CA 1
ATOM 740 C C . ILE A 1 92 ? -13.332 -5.729 -10.246 1.00 93.31 92 ILE A C 1
ATOM 742 O O . ILE A 1 92 ? -13.661 -4.654 -9.750 1.00 93.31 92 ILE A O 1
ATOM 746 N N . ILE A 1 93 ? -14.225 -6.587 -10.748 1.00 93.12 93 ILE A N 1
ATOM 747 C CA . ILE A 1 93 ? -15.670 -6.312 -10.783 1.00 93.12 93 ILE A CA 1
ATOM 748 C C . ILE A 1 93 ? -16.230 -6.143 -9.364 1.00 93.12 93 ILE A C 1
ATOM 750 O O . ILE A 1 93 ? -16.908 -5.154 -9.091 1.00 93.12 93 ILE A O 1
ATOM 754 N N . LYS A 1 94 ? -15.903 -7.057 -8.437 1.00 92.25 94 LYS A N 1
ATOM 755 C CA . LYS A 1 94 ? -16.342 -6.966 -7.031 1.00 92.25 94 LYS A CA 1
ATOM 756 C C . LYS A 1 94 ? -15.874 -5.672 -6.369 1.00 92.25 94 LYS A C 1
ATOM 758 O O . LYS A 1 94 ? -16.655 -4.994 -5.707 1.00 92.25 94 LYS A O 1
ATOM 763 N N . ILE A 1 95 ? -14.606 -5.316 -6.563 1.00 93.00 95 ILE A N 1
ATOM 764 C CA . ILE A 1 95 ? -14.033 -4.093 -6.004 1.00 93.00 95 ILE A CA 1
ATOM 765 C C . ILE A 1 95 ? -14.712 -2.858 -6.616 1.00 93.00 95 ILE A C 1
ATOM 767 O O . ILE A 1 95 ? -15.061 -1.930 -5.891 1.00 93.00 95 ILE A O 1
ATOM 771 N N . SER A 1 96 ? -14.947 -2.853 -7.930 1.00 92.00 96 SER A N 1
ATOM 772 C CA . SER A 1 96 ? -15.617 -1.749 -8.623 1.00 92.00 96 SER A CA 1
ATOM 773 C C . SER A 1 96 ? -17.029 -1.508 -8.081 1.00 92.00 96 SER A C 1
ATOM 775 O O . SER A 1 96 ? -17.356 -0.372 -7.743 1.00 92.00 96 SER A O 1
ATOM 777 N N . GLN A 1 97 ? -17.819 -2.569 -7.887 1.00 92.19 97 GLN A N 1
ATOM 778 C CA . GLN A 1 97 ? -19.162 -2.483 -7.299 1.00 92.19 97 GLN A CA 1
ATOM 779 C C . GLN A 1 97 ? -19.137 -1.907 -5.874 1.00 92.19 97 GLN A C 1
ATOM 781 O O . GLN A 1 97 ? -19.956 -1.058 -5.529 1.00 92.19 97 GLN A O 1
ATOM 786 N N . ARG A 1 98 ? -18.165 -2.321 -5.050 1.00 91.06 98 ARG A N 1
ATOM 787 C CA . ARG A 1 98 ? -17.997 -1.801 -3.681 1.00 91.06 98 ARG A CA 1
ATOM 788 C C . ARG A 1 98 ? -17.650 -0.313 -3.663 1.00 91.06 98 ARG A C 1
ATOM 790 O O . ARG A 1 98 ? -18.209 0.425 -2.862 1.00 91.06 98 ARG A O 1
ATOM 797 N N . ILE A 1 99 ? -16.759 0.132 -4.549 1.00 90.88 99 ILE A N 1
ATOM 798 C CA . ILE A 1 99 ? -16.361 1.546 -4.642 1.00 90.88 99 ILE A CA 1
ATOM 799 C C . ILE A 1 99 ? -17.521 2.409 -5.149 1.00 90.88 99 ILE A C 1
ATOM 801 O O . ILE A 1 99 ? -17.739 3.501 -4.628 1.00 90.88 99 ILE A O 1
ATOM 805 N N . GLN A 1 100 ? -18.287 1.917 -6.128 1.00 88.88 100 GLN A N 1
ATOM 806 C CA . GLN A 1 100 ? -19.460 2.616 -6.668 1.00 88.88 100 GLN A CA 1
ATOM 807 C C . GLN A 1 100 ? -20.557 2.835 -5.621 1.00 88.88 100 GLN A C 1
ATOM 809 O O . GLN A 1 100 ? -21.227 3.862 -5.661 1.00 88.88 100 GLN A O 1
ATOM 814 N N . GLY A 1 101 ? -20.695 1.924 -4.650 1.00 85.56 101 GLY A N 1
ATOM 815 C CA . GLY A 1 101 ? -21.596 2.087 -3.502 1.00 85.56 101 GLY A CA 1
ATOM 816 C C . GLY A 1 101 ? -21.262 3.278 -2.590 1.00 85.56 101 GLY A C 1
ATOM 817 O O . GLY A 1 101 ? -22.070 3.631 -1.733 1.00 85.56 101 GLY A O 1
ATOM 818 N N . GLY A 1 102 ? -20.107 3.924 -2.790 1.00 83.56 102 GLY A N 1
ATOM 819 C CA . GLY A 1 102 ? -19.691 5.124 -2.073 1.00 83.56 102 GLY A CA 1
ATOM 820 C C . GLY A 1 102 ? -19.141 4.843 -0.673 1.00 83.56 102 GLY A C 1
ATOM 821 O O . GLY A 1 102 ? -19.404 3.819 -0.051 1.00 83.56 102 GLY A O 1
ATOM 822 N N . GLY A 1 103 ? -18.323 5.767 -0.163 1.00 85.56 103 GLY A N 1
ATOM 823 C CA . GLY A 1 103 ? -17.764 5.688 1.196 1.00 85.56 103 GLY A CA 1
ATOM 824 C C . GLY A 1 103 ? -16.605 4.699 1.385 1.00 85.56 103 GLY A C 1
ATOM 825 O O . GLY A 1 103 ? -16.046 4.636 2.482 1.00 85.56 103 GLY A O 1
ATOM 826 N N . TYR A 1 104 ? -16.216 3.987 0.327 1.00 92.88 104 TYR A N 1
ATOM 827 C CA . TYR A 1 104 ? -15.099 3.048 0.310 1.00 92.88 104 TYR A CA 1
ATOM 828 C C . TYR A 1 104 ? -13.934 3.563 -0.528 1.00 92.88 104 TYR A C 1
ATOM 830 O O . TYR A 1 104 ? -14.120 4.124 -1.606 1.00 92.88 104 TYR A O 1
ATOM 838 N N . THR A 1 105 ? -12.717 3.337 -0.044 1.00 91.94 105 THR A N 1
ATOM 839 C CA . THR A 1 105 ? -11.474 3.669 -0.741 1.00 91.94 105 THR A CA 1
ATOM 840 C C . THR A 1 105 ? -10.565 2.450 -0.824 1.00 91.94 105 THR A C 1
ATOM 842 O O . THR A 1 105 ? -10.627 1.546 0.009 1.00 91.94 105 THR A O 1
ATOM 845 N N . LEU A 1 106 ? -9.711 2.412 -1.847 1.00 93.56 106 LEU A N 1
ATOM 846 C CA . LEU A 1 106 ? -8.699 1.372 -1.990 1.00 93.56 106 LEU A CA 1
ATOM 847 C C . LEU A 1 106 ? -7.352 1.860 -1.473 1.00 93.56 106 LEU A C 1
ATOM 849 O O . LEU A 1 106 ? -6.772 2.813 -2.003 1.00 93.56 106 LEU A O 1
ATOM 853 N N . VAL A 1 107 ? -6.827 1.162 -0.470 1.00 94.12 107 VAL A N 1
ATOM 854 C CA . VAL A 1 107 ? -5.591 1.548 0.214 1.00 94.12 107 VAL A CA 1
ATOM 855 C C . VAL A 1 107 ? -4.582 0.391 0.188 1.00 94.12 107 VAL A C 1
ATOM 857 O O . VAL A 1 107 ? -4.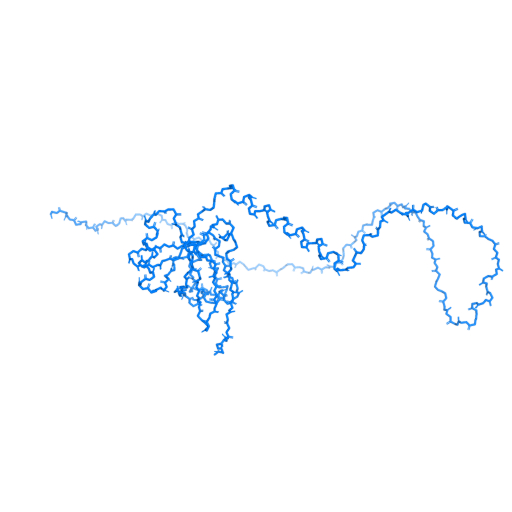940 -0.737 0.532 1.00 94.12 107 VAL A O 1
ATOM 860 N N . PRO A 1 108 ? -3.311 0.628 -0.188 1.00 95.12 108 PRO A N 1
ATOM 861 C CA . PRO A 1 108 ? -2.255 -0.373 -0.092 1.00 95.12 108 PRO A CA 1
ATOM 862 C C . PRO A 1 108 ? -1.811 -0.566 1.367 1.00 95.12 108 PRO A C 1
ATOM 864 O O . PRO A 1 108 ? -1.464 0.393 2.067 1.00 95.12 108 PRO A O 1
ATOM 867 N N . LEU A 1 109 ? -1.773 -1.821 1.821 1.00 93.75 109 LEU A N 1
ATOM 868 C CA . LEU A 1 109 ? -1.399 -2.196 3.186 1.00 93.75 109 LEU A CA 1
ATOM 869 C C . LEU A 1 109 ? 0.066 -2.599 3.317 1.00 93.75 109 LEU A C 1
ATOM 871 O O . LEU A 1 109 ? 0.748 -2.133 4.232 1.00 93.75 109 LEU A O 1
ATOM 875 N N . ARG A 1 110 ? 0.558 -3.486 2.451 1.00 94.12 110 ARG A N 1
ATOM 876 C CA . ARG A 1 110 ? 1.961 -3.923 2.462 1.00 94.12 110 ARG A CA 1
ATOM 877 C C . ARG A 1 110 ? 2.440 -4.339 1.081 1.00 94.12 110 ARG A C 1
ATOM 879 O O . ARG A 1 110 ? 1.654 -4.812 0.269 1.00 94.12 110 ARG A O 1
ATOM 886 N N . ILE A 1 111 ? 3.741 -4.189 0.853 1.00 94.12 111 ILE A N 1
ATOM 887 C CA . ILE A 1 111 ? 4.464 -4.775 -0.279 1.00 94.12 111 ILE A CA 1
ATOM 888 C C . ILE A 1 111 ? 5.382 -5.862 0.271 1.00 94.12 111 ILE A C 1
ATOM 890 O O . ILE A 1 111 ? 6.131 -5.623 1.225 1.00 94.12 111 ILE A O 1
ATOM 894 N N . TYR A 1 112 ? 5.350 -7.033 -0.352 1.00 94.12 112 TYR A N 1
ATOM 895 C CA . TYR A 1 112 ? 6.192 -8.169 0.004 1.00 94.12 112 TYR A CA 1
ATOM 896 C C . TYR A 1 112 ? 6.711 -8.879 -1.242 1.00 94.12 112 TYR A C 1
ATOM 898 O O . TYR A 1 112 ? 6.145 -8.781 -2.332 1.00 94.12 112 TYR A O 1
ATOM 906 N N . PHE A 1 113 ? 7.818 -9.594 -1.076 1.00 93.00 113 PHE A N 1
ATOM 907 C CA . PHE A 1 113 ? 8.321 -10.523 -2.072 1.00 93.00 113 PHE A CA 1
ATOM 908 C C . PHE A 1 113 ? 7.837 -11.933 -1.750 1.00 93.00 113 PHE A C 1
ATOM 910 O O . PHE A 1 113 ? 7.995 -12.392 -0.624 1.00 93.00 113 PHE A O 1
ATOM 917 N N . SER A 1 114 ? 7.286 -12.608 -2.755 1.00 90.38 114 SER A N 1
ATOM 918 C CA . SER A 1 114 ? 6.951 -14.034 -2.738 1.00 90.38 114 SER A CA 1
ATOM 919 C C . SER A 1 114 ? 7.556 -14.655 -3.994 1.00 90.38 114 SER A C 1
ATOM 921 O O . SER A 1 114 ? 7.373 -14.142 -5.101 1.00 90.38 114 SER A O 1
ATOM 923 N N . ASP A 1 115 ? 8.373 -15.692 -3.810 1.00 87.38 115 ASP A N 1
ATOM 924 C CA . ASP A 1 115 ? 9.054 -16.430 -4.886 1.00 87.38 115 ASP A CA 1
ATOM 925 C C . ASP A 1 115 ? 9.829 -15.529 -5.866 1.00 87.38 115 ASP A C 1
ATOM 927 O O . ASP A 1 115 ? 9.905 -15.758 -7.076 1.00 87.38 115 ASP A O 1
ATOM 931 N N . GLY A 1 116 ? 10.399 -14.445 -5.331 1.00 85.06 116 GLY A N 1
ATOM 932 C CA . GLY A 1 116 ? 11.162 -13.451 -6.084 1.00 85.06 116 GLY A CA 1
ATOM 933 C C . GLY A 1 116 ? 10.331 -12.410 -6.846 1.00 85.06 116 GLY A C 1
ATOM 934 O O . GLY A 1 116 ? 10.935 -11.513 -7.442 1.00 85.06 116 GLY A O 1
ATOM 935 N N . ARG A 1 117 ? 8.993 -12.473 -6.803 1.00 89.50 117 ARG A N 1
ATOM 936 C CA . ARG A 1 117 ? 8.074 -11.483 -7.390 1.00 89.50 117 ARG A CA 1
ATOM 937 C C . ARG A 1 117 ? 7.538 -10.533 -6.323 1.00 89.50 117 ARG A C 1
ATOM 939 O O . ARG A 1 117 ? 7.268 -10.947 -5.200 1.00 89.50 117 ARG A O 1
ATOM 946 N N . ALA A 1 118 ? 7.387 -9.259 -6.680 1.00 92.62 118 ALA A N 1
ATOM 947 C CA . ALA A 1 118 ? 6.794 -8.259 -5.800 1.00 92.62 118 ALA A CA 1
ATOM 948 C C . ALA A 1 118 ? 5.265 -8.333 -5.876 1.00 92.62 118 ALA A C 1
ATOM 950 O O . ALA A 1 118 ? 4.681 -8.227 -6.959 1.00 92.62 118 ALA A O 1
ATOM 951 N N . LYS A 1 119 ? 4.637 -8.487 -4.716 1.00 94.56 119 LYS A N 1
ATOM 952 C CA . LYS A 1 119 ? 3.191 -8.474 -4.534 1.00 94.56 119 LYS A CA 1
ATOM 953 C C . LYS A 1 119 ? 2.805 -7.326 -3.610 1.00 94.56 119 LYS A C 1
ATOM 955 O O . LYS A 1 119 ? 3.601 -6.890 -2.773 1.00 94.56 119 LYS A O 1
ATOM 960 N N . VAL A 1 120 ? 1.590 -6.823 -3.780 1.00 94.94 120 VAL A N 1
ATOM 961 C CA . VAL A 1 120 ? 0.996 -5.810 -2.911 1.00 94.94 120 VAL A CA 1
ATOM 962 C C . VAL A 1 120 ? -0.330 -6.314 -2.377 1.00 94.94 120 VAL A C 1
ATOM 964 O O . VAL A 1 120 ? -1.146 -6.859 -3.114 1.00 94.94 120 VAL A O 1
ATOM 967 N N . GLU A 1 121 ? -0.540 -6.112 -1.087 1.00 95.00 121 GLU A N 1
ATOM 968 C CA . GLU A 1 121 ? -1.838 -6.308 -0.461 1.00 95.00 121 GLU A CA 1
ATOM 969 C C . GLU A 1 121 ? -2.594 -4.981 -0.494 1.00 95.00 121 GLU A C 1
ATOM 971 O O . GLU A 1 121 ? -2.124 -3.976 0.053 1.00 95.00 121 GLU A O 1
ATOM 976 N N . ILE A 1 122 ? -3.749 -4.975 -1.152 1.00 95.00 122 ILE A N 1
ATOM 977 C CA . ILE A 1 122 ? -4.677 -3.845 -1.198 1.00 95.00 122 ILE A CA 1
ATOM 978 C C . ILE A 1 122 ? -5.906 -4.167 -0.358 1.00 95.00 122 ILE A C 1
ATOM 980 O O . ILE A 1 122 ? -6.316 -5.320 -0.258 1.00 95.00 122 ILE A O 1
ATOM 984 N N . ALA A 1 123 ? -6.503 -3.145 0.235 1.00 94.81 123 ALA A N 1
ATOM 985 C CA . ALA A 1 123 ? -7.694 -3.293 1.049 1.00 94.81 123 ALA A CA 1
ATOM 986 C C . ALA A 1 123 ? -8.786 -2.328 0.615 1.00 94.81 123 ALA A C 1
ATOM 988 O O . ALA A 1 123 ? -8.500 -1.173 0.287 1.00 94.81 123 ALA A O 1
ATOM 989 N N . ILE A 1 124 ? -10.029 -2.802 0.679 1.00 94.50 124 ILE A N 1
ATOM 990 C CA . ILE A 1 124 ? -11.200 -1.933 0.700 1.00 94.50 124 ILE A CA 1
ATOM 991 C C . ILE A 1 124 ? -11.317 -1.402 2.123 1.00 94.50 124 ILE A C 1
ATOM 993 O O . ILE A 1 124 ? -11.396 -2.160 3.094 1.00 94.50 124 ILE A O 1
ATOM 997 N N . ALA A 1 125 ? -11.264 -0.084 2.238 1.00 93.56 125 ALA A N 1
ATOM 998 C CA . ALA A 1 125 ? -11.153 0.593 3.506 1.00 93.56 125 ALA A CA 1
ATOM 999 C C . ALA A 1 125 ? -12.223 1.678 3.623 1.00 93.56 125 ALA A C 1
ATOM 1001 O O . ALA A 1 125 ? -12.562 2.359 2.655 1.00 93.56 125 ALA A O 1
ATOM 1002 N N . LYS A 1 126 ? -12.741 1.851 4.835 1.00 92.38 126 LYS A N 1
ATOM 1003 C CA . LYS A 1 126 ? -13.666 2.927 5.190 1.00 92.38 126 LYS A CA 1
ATOM 1004 C C . LYS A 1 126 ? -12.989 3.850 6.193 1.00 92.38 126 LYS A C 1
ATOM 1006 O O . LYS A 1 126 ? -12.293 3.394 7.099 1.00 92.38 126 LYS A O 1
ATOM 1011 N N . GLY A 1 127 ? -13.134 5.160 6.012 1.00 90.56 127 GLY A N 1
ATOM 1012 C CA . GLY A 1 127 ? -12.546 6.139 6.928 1.00 90.56 127 GLY A CA 1
ATOM 1013 C C . GLY A 1 127 ? -13.148 6.006 8.327 1.00 90.56 127 GLY A C 1
ATOM 1014 O O . GLY A 1 127 ? -14.370 6.026 8.473 1.00 90.56 127 GLY A O 1
ATOM 1015 N N . LYS A 1 128 ? -12.302 5.883 9.357 1.00 89.00 128 LYS A N 1
ATOM 1016 C CA . LYS A 1 128 ? -12.767 5.906 10.751 1.00 89.00 128 LYS A CA 1
ATOM 1017 C C . LYS A 1 128 ? -13.159 7.324 11.144 1.00 89.00 128 LYS A C 1
ATOM 1019 O O . LYS A 1 128 ? -12.453 8.279 10.805 1.00 89.00 128 LYS A O 1
ATOM 1024 N N . ARG A 1 129 ? -14.243 7.462 11.909 1.00 88.06 129 ARG A N 1
ATOM 1025 C CA . ARG A 1 129 ? -14.612 8.748 12.512 1.00 88.06 129 ARG A CA 1
ATOM 1026 C C . ARG A 1 129 ? -13.603 9.100 13.602 1.00 88.06 129 ARG A C 1
ATOM 1028 O O . ARG A 1 129 ? -13.007 8.217 14.217 1.00 88.06 129 ARG A O 1
ATOM 1035 N N . GLU A 1 130 ? -13.407 10.390 13.867 1.00 84.38 130 GLU A N 1
ATOM 1036 C CA . GLU A 1 130 ? -12.465 10.828 14.909 1.00 84.38 130 GLU A CA 1
ATOM 1037 C C . GLU A 1 130 ? -12.788 10.249 16.287 1.00 84.38 130 GLU A C 1
ATOM 1039 O O . GLU A 1 130 ? -11.875 9.947 17.052 1.00 84.38 130 GLU A O 1
ATOM 1044 N N . TYR A 1 131 ? -14.077 10.081 16.589 1.00 83.38 131 TYR A N 1
ATOM 1045 C CA . TYR A 1 131 ? -14.535 9.466 17.829 1.00 83.38 131 TYR A CA 1
ATOM 1046 C C . TYR A 1 131 ? -13.956 8.052 17.996 1.00 83.38 131 TYR A C 1
ATOM 1048 O O . TYR A 1 131 ? -13.267 7.779 18.981 1.00 83.38 131 TYR A O 1
ATOM 1056 N N . ASP A 1 132 ? -14.115 7.210 16.972 1.00 83.56 132 ASP A N 1
ATOM 1057 C CA . ASP A 1 132 ? -13.610 5.834 16.959 1.00 83.56 132 ASP A CA 1
ATOM 1058 C C . ASP A 1 132 ? -12.076 5.800 17.048 1.00 83.56 132 ASP A C 1
ATOM 1060 O O . ASP A 1 132 ? -11.495 4.951 17.725 1.00 83.56 132 ASP A O 1
ATOM 1064 N N . LYS A 1 133 ? -11.393 6.766 16.411 1.00 83.56 133 LYS A N 1
ATOM 1065 C CA . LYS A 1 133 ? -9.929 6.904 16.504 1.00 83.56 133 LYS A CA 1
ATOM 1066 C C . LYS A 1 133 ? -9.479 7.203 17.937 1.00 83.56 133 LYS A C 1
ATOM 1068 O O . LYS A 1 133 ? -8.515 6.601 18.404 1.00 83.56 133 LYS A O 1
ATOM 1073 N N . ARG A 1 134 ? -10.165 8.107 18.648 1.00 86.75 134 ARG A N 1
ATOM 1074 C CA . ARG A 1 134 ? -9.837 8.451 20.045 1.00 86.75 134 ARG A CA 1
ATOM 1075 C C . ARG A 1 134 ? -10.048 7.259 20.975 1.00 86.75 134 ARG A C 1
ATOM 1077 O O . ARG A 1 134 ? -9.199 7.020 21.829 1.00 86.75 134 ARG A O 1
ATOM 1084 N N . GLN A 1 135 ? -11.133 6.506 20.796 1.00 86.69 135 GLN A N 1
ATOM 1085 C CA . GLN A 1 135 ? -11.400 5.306 21.591 1.00 86.69 135 GLN A CA 1
ATOM 1086 C C . GLN A 1 135 ? -10.323 4.236 21.373 1.00 86.69 135 GLN A C 1
ATOM 1088 O O . GLN A 1 135 ? -9.733 3.765 22.343 1.00 86.69 135 GLN A O 1
ATOM 1093 N N . ALA A 1 136 ? -9.983 3.935 20.115 1.00 84.75 136 ALA A N 1
ATOM 1094 C CA . ALA A 1 136 ? -8.939 2.961 19.794 1.00 84.75 136 ALA A CA 1
ATOM 1095 C C . ALA A 1 136 ? -7.557 3.363 20.345 1.00 84.75 136 ALA A C 1
ATOM 1097 O O . ALA A 1 136 ? -6.777 2.506 20.757 1.00 84.75 136 ALA A O 1
ATOM 1098 N N . LEU A 1 137 ? -7.239 4.663 20.365 1.00 86.06 137 LEU A N 1
ATOM 1099 C CA . LEU A 1 137 ? -5.988 5.164 20.942 1.00 86.06 137 LEU A CA 1
ATOM 1100 C C . LEU A 1 137 ? -5.943 5.013 22.466 1.00 86.06 137 LEU A C 1
ATOM 1102 O O . LEU A 1 137 ? -4.899 4.628 22.989 1.00 86.06 137 LEU A O 1
ATOM 1106 N N . ARG A 1 138 ? -7.054 5.288 23.164 1.00 89.12 138 ARG A N 1
ATOM 1107 C CA . ARG A 1 138 ? -7.162 5.087 24.620 1.00 89.12 138 ARG A CA 1
ATOM 1108 C C . ARG A 1 138 ? -6.958 3.621 24.976 1.00 89.12 138 ARG A C 1
ATOM 1110 O O . ARG A 1 138 ? -6.044 3.299 25.720 1.00 89.12 138 ARG A O 1
ATOM 1117 N N . GLU A 1 139 ? -7.695 2.732 24.319 1.00 88.88 139 GLU A N 1
ATOM 1118 C CA . GLU A 1 139 ? -7.597 1.292 24.555 1.00 88.88 139 GLU A CA 1
ATOM 1119 C C . GLU A 1 139 ? -6.189 0.741 24.261 1.00 88.88 139 GLU A C 1
ATOM 1121 O O . GLU A 1 139 ? -5.659 -0.083 25.007 1.00 88.88 139 GLU A O 1
ATOM 1126 N N . GLN A 1 140 ? -5.525 1.214 23.200 1.00 88.94 140 GLN A N 1
ATOM 1127 C CA . GLN A 1 140 ? -4.133 0.839 22.928 1.00 88.94 140 GLN A CA 1
ATOM 1128 C C . GLN A 1 140 ? -3.160 1.336 23.999 1.00 88.94 140 GLN A C 1
ATOM 1130 O O . GLN A 1 140 ? -2.178 0.645 24.292 1.00 88.94 140 GLN A O 1
ATOM 1135 N N . GLN A 1 141 ? -3.394 2.526 24.549 1.00 90.81 141 GLN A N 1
ATOM 1136 C CA . GLN A 1 141 ? -2.563 3.089 25.604 1.00 90.81 141 GLN A CA 1
ATOM 1137 C C . GLN A 1 141 ? -2.748 2.312 26.912 1.00 90.81 141 GLN A C 1
ATOM 1139 O O . GLN A 1 141 ? -1.750 1.863 27.477 1.00 90.81 141 GLN A O 1
ATOM 1144 N N . ASP A 1 142 ? -3.991 2.051 27.312 1.00 92.19 142 ASP A N 1
ATOM 1145 C CA . ASP A 1 142 ? -4.336 1.289 28.516 1.00 92.19 142 ASP A CA 1
ATOM 1146 C C . ASP A 1 142 ? -3.743 -0.127 28.453 1.00 92.19 142 ASP A C 1
ATOM 1148 O O . ASP A 1 142 ? -3.056 -0.579 29.373 1.00 92.19 142 ASP A O 1
ATOM 1152 N N . ASN A 1 143 ? -3.888 -0.801 27.306 1.00 91.81 143 ASN A N 1
ATOM 1153 C CA . ASN A 1 143 ? -3.282 -2.112 27.066 1.00 91.81 143 ASN A CA 1
ATOM 1154 C C . ASN A 1 143 ? -1.751 -2.074 27.156 1.00 91.81 143 ASN A C 1
ATOM 1156 O O . ASN A 1 143 ? -1.121 -2.989 27.695 1.00 91.81 143 ASN A O 1
ATOM 1160 N N . ARG A 1 144 ? -1.117 -1.018 26.635 1.00 92.44 144 ARG A N 1
ATOM 1161 C CA . ARG A 1 144 ? 0.341 -0.862 26.695 1.00 92.44 144 ARG A CA 1
ATOM 1162 C C . ARG A 1 144 ? 0.821 -0.619 28.125 1.00 92.44 144 ARG A C 1
ATOM 1164 O O . ARG A 1 144 ? 1.880 -1.132 28.489 1.00 92.44 144 ARG A O 1
ATOM 1171 N N . GLU A 1 145 ? 0.076 0.133 28.926 1.00 90.94 145 GLU A N 1
ATOM 1172 C CA . GLU A 1 145 ? 0.370 0.371 30.342 1.00 90.94 145 GLU A CA 1
ATOM 1173 C C . GLU A 1 145 ? 0.190 -0.898 31.179 1.00 90.94 145 GLU A C 1
ATOM 1175 O O . GLU A 1 145 ? 1.110 -1.269 31.913 1.00 90.94 145 GLU A O 1
ATOM 1180 N N . ALA A 1 146 ? -0.897 -1.643 30.969 1.00 91.25 146 ALA A N 1
ATOM 1181 C CA . ALA A 1 146 ? -1.115 -2.945 31.593 1.00 91.25 146 ALA A CA 1
ATOM 1182 C C . ALA A 1 146 ? 0.029 -3.927 31.275 1.00 91.25 146 ALA A C 1
ATOM 1184 O O . ALA A 1 146 ? 0.622 -4.519 32.179 1.00 91.25 146 ALA A O 1
ATOM 1185 N N . GLN A 1 147 ? 0.432 -4.035 30.003 1.00 90.06 147 GLN A N 1
ATOM 1186 C CA . GLN A 1 147 ? 1.565 -4.877 29.595 1.00 90.06 147 GLN A CA 1
ATOM 1187 C C . GLN A 1 147 ? 2.904 -4.424 30.191 1.00 90.06 147 GLN A C 1
ATOM 1189 O O . GLN A 1 147 ? 3.792 -5.250 30.414 1.00 90.06 147 GLN A O 1
ATOM 1194 N N . ARG A 1 148 ? 3.104 -3.117 30.407 1.00 89.88 148 ARG A N 1
ATOM 1195 C CA . ARG A 1 148 ? 4.301 -2.603 31.087 1.00 89.88 148 ARG A CA 1
ATOM 1196 C C . ARG A 1 148 ? 4.286 -3.009 32.557 1.00 89.88 148 ARG A C 1
ATOM 1198 O O . ARG A 1 148 ? 5.277 -3.570 33.007 1.00 89.88 148 ARG A O 1
ATOM 1205 N N . ALA A 1 149 ? 3.177 -2.810 33.269 1.00 87.75 149 ALA A N 1
ATOM 1206 C CA . ALA A 1 149 ? 3.035 -3.204 34.672 1.00 87.75 149 ALA A CA 1
ATOM 1207 C C . ALA A 1 149 ? 3.246 -4.716 34.876 1.00 87.75 149 ALA A C 1
ATOM 1209 O O . ALA A 1 149 ? 3.994 -5.122 35.766 1.00 87.75 149 ALA A O 1
ATOM 1210 N N . MET A 1 150 ? 2.676 -5.549 33.996 1.00 87.12 150 MET A N 1
ATOM 1211 C CA . MET A 1 150 ? 2.905 -7.000 34.002 1.00 87.12 150 MET A CA 1
ATOM 1212 C C . MET A 1 150 ? 4.377 -7.351 33.752 1.00 87.12 150 MET A C 1
ATOM 1214 O O . MET A 1 150 ? 4.934 -8.195 34.450 1.00 87.12 150 MET A O 1
ATOM 1218 N N . ARG A 1 151 ? 5.044 -6.677 32.802 1.00 85.75 151 ARG A N 1
ATOM 1219 C CA . ARG A 1 151 ? 6.483 -6.875 32.557 1.00 85.75 151 ARG A CA 1
ATOM 1220 C C . ARG A 1 151 ? 7.341 -6.467 33.750 1.00 85.75 151 ARG A C 1
ATOM 1222 O O . ARG A 1 151 ? 8.234 -7.226 34.104 1.00 85.75 151 ARG A O 1
ATOM 1229 N N . TYR A 1 152 ? 7.072 -5.326 34.384 1.00 82.00 152 TYR A N 1
ATOM 1230 C CA . TYR A 1 152 ? 7.796 -4.893 35.585 1.00 82.00 152 TYR A CA 1
ATOM 1231 C C . TYR A 1 152 ? 7.635 -5.886 36.741 1.00 82.00 152 TYR A C 1
ATOM 1233 O O . TYR A 1 152 ? 8.620 -6.199 37.407 1.00 82.00 152 TYR A O 1
ATOM 1241 N N . ARG A 1 153 ? 6.428 -6.439 36.927 1.00 76.69 153 ARG A N 1
ATOM 1242 C CA . ARG A 1 153 ? 6.164 -7.499 37.911 1.00 76.69 153 ARG A CA 1
ATOM 1243 C C . ARG A 1 153 ? 6.943 -8.782 37.597 1.00 76.69 153 ARG A C 1
ATOM 1245 O O . ARG A 1 153 ? 7.539 -9.358 38.500 1.00 76.69 153 ARG A O 1
ATOM 1252 N N . ASN A 1 154 ? 6.981 -9.198 36.330 1.00 79.62 154 ASN A N 1
ATOM 1253 C CA . ASN A 1 154 ? 7.672 -10.421 35.903 1.00 79.62 154 ASN A CA 1
ATOM 1254 C C . ASN A 1 154 ? 9.205 -10.287 35.898 1.00 79.62 154 ASN A C 1
ATOM 1256 O O . ASN A 1 154 ? 9.899 -11.269 36.126 1.00 79.62 154 ASN A O 1
ATOM 1260 N N . LEU A 1 155 ? 9.742 -9.086 35.661 1.00 75.94 155 LEU A N 1
ATOM 1261 C CA . LEU A 1 155 ? 11.186 -8.813 35.659 1.00 75.94 155 LEU A CA 1
ATOM 1262 C C . LEU A 1 155 ? 11.797 -8.728 37.068 1.00 75.94 155 LEU A C 1
ATOM 1264 O O . LEU A 1 155 ? 12.986 -8.445 37.188 1.00 75.94 155 LEU A O 1
ATOM 1268 N N . GLY A 1 156 ? 11.018 -8.938 38.137 1.00 60.22 156 GLY A N 1
ATOM 1269 C CA . GLY A 1 156 ? 11.531 -8.927 39.510 1.00 60.22 156 GLY A CA 1
ATOM 1270 C C . GLY A 1 156 ? 12.155 -7.591 39.924 1.00 60.22 156 GLY A C 1
ATOM 1271 O O . GLY A 1 156 ? 12.884 -7.531 40.914 1.00 60.22 156 GLY 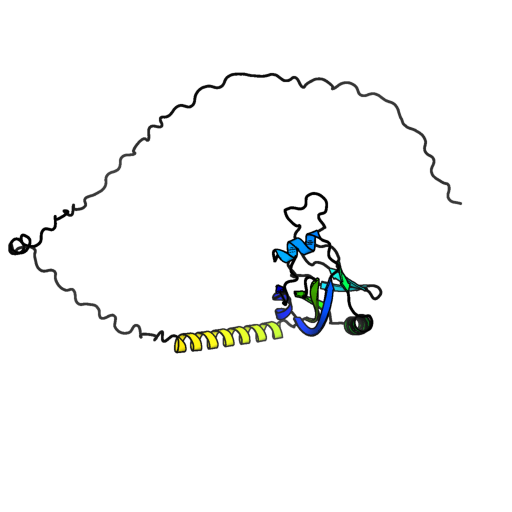A O 1
ATOM 1272 N N . VAL A 1 157 ? 11.876 -6.505 39.190 1.00 59.97 157 VAL A N 1
ATOM 1273 C CA . VAL A 1 157 ? 12.294 -5.154 39.567 1.00 59.97 157 VAL A CA 1
ATOM 1274 C C . VAL A 1 157 ? 11.338 -4.701 40.658 1.00 59.97 157 VAL A C 1
ATOM 1276 O O . VAL A 1 157 ? 10.371 -3.979 40.421 1.00 59.97 157 VAL A O 1
ATOM 1279 N N . GLY A 1 158 ? 11.572 -5.214 41.864 1.00 48.16 158 GLY A N 1
ATOM 1280 C CA . GLY A 1 158 ? 10.867 -4.784 43.053 1.00 48.16 158 GLY A CA 1
ATOM 1281 C C . GLY A 1 158 ? 10.975 -3.270 43.154 1.00 48.16 158 GLY A C 1
ATOM 1282 O O . GLY A 1 158 ? 12.077 -2.718 43.193 1.00 48.16 158 GLY A O 1
ATOM 1283 N N . LEU A 1 159 ? 9.825 -2.600 43.202 1.00 52.34 159 LEU A N 1
ATOM 1284 C CA . LEU A 1 159 ? 9.724 -1.267 43.770 1.00 52.34 159 LEU A CA 1
ATOM 1285 C C . LEU A 1 159 ? 10.222 -1.381 45.214 1.00 52.34 159 LEU A C 1
ATOM 1287 O O . LEU A 1 159 ? 9.450 -1.667 46.123 1.00 52.34 159 LEU A O 1
ATOM 1291 N N . ARG A 1 160 ? 11.532 -1.218 45.426 1.00 45.53 160 ARG A N 1
ATOM 1292 C CA . ARG A 1 160 ? 12.060 -0.945 46.757 1.00 45.53 160 ARG A CA 1
ATOM 1293 C C . ARG A 1 160 ? 11.423 0.377 47.178 1.00 45.53 160 ARG A C 1
ATOM 1295 O O . ARG A 1 160 ? 11.665 1.383 46.501 1.00 45.53 160 ARG A O 1
ATOM 1302 N N . PRO A 1 161 ? 10.587 0.404 48.227 1.00 46.00 161 PRO A N 1
ATOM 1303 C CA . PRO A 1 161 ? 10.027 1.656 48.691 1.00 46.00 161 PRO A CA 1
ATOM 1304 C C . PRO A 1 161 ? 11.190 2.576 49.073 1.00 46.00 161 PRO A C 1
ATOM 1306 O O . PRO A 1 161 ? 12.119 2.178 49.774 1.00 46.00 161 PRO A O 1
ATOM 1309 N N . ARG A 1 162 ? 11.155 3.820 48.588 1.00 48.03 162 ARG A N 1
ATOM 1310 C CA . ARG A 1 162 ? 12.104 4.897 48.926 1.00 48.03 162 ARG A CA 1
ATOM 1311 C C . ARG A 1 162 ? 11.957 5.376 50.386 1.00 48.03 162 ARG A C 1
ATOM 1313 O O . ARG A 1 162 ? 12.234 6.528 50.690 1.00 48.03 162 ARG A O 1
ATOM 1320 N N . SER A 1 163 ? 11.532 4.513 51.304 1.00 44.69 163 SER A N 1
ATOM 1321 C CA . SER A 1 163 ? 11.348 4.810 52.724 1.00 44.69 163 SER A CA 1
ATOM 1322 C C . SER A 1 163 ? 12.422 4.099 53.542 1.00 44.69 163 SER A C 1
ATOM 1324 O O . SER A 1 163 ? 12.168 3.052 54.126 1.00 44.69 163 SER A O 1
ATOM 1326 N N . ALA A 1 164 ? 13.638 4.639 53.487 1.00 46.41 164 ALA A N 1
ATOM 1327 C CA . ALA A 1 164 ? 14.683 4.554 54.515 1.00 46.41 164 ALA A CA 1
ATOM 1328 C C . ALA A 1 164 ? 16.002 5.066 53.916 1.00 46.41 164 ALA A C 1
ATOM 1330 O O . ALA A 1 164 ? 17.011 4.367 53.888 1.00 46.41 164 ALA A O 1
ATOM 1331 N N . GLN A 1 165 ? 16.021 6.310 53.429 1.00 50.84 165 GLN A N 1
ATOM 1332 C CA . GLN A 1 165 ? 17.261 7.072 53.554 1.00 50.84 165 GLN A CA 1
ATOM 1333 C C . GLN A 1 165 ? 17.259 7.598 54.980 1.00 50.84 165 GLN A C 1
ATOM 1335 O O . GLN A 1 165 ? 16.821 8.709 55.262 1.00 50.84 165 GLN A O 1
ATOM 1340 N N . HIS A 1 166 ? 17.679 6.717 55.889 1.00 41.41 166 HIS A N 1
ATOM 1341 C CA . HIS A 1 166 ? 18.291 7.147 57.126 1.00 41.41 166 HIS A CA 1
ATOM 1342 C C . HIS A 1 166 ? 19.300 8.230 56.751 1.00 41.41 166 HIS A C 1
ATOM 1344 O O . HIS A 1 166 ? 20.240 7.986 55.994 1.00 41.41 166 HIS A O 1
ATOM 1350 N N . ILE A 1 167 ? 19.062 9.432 57.263 1.00 47.69 167 ILE A N 1
ATOM 1351 C CA . ILE A 1 167 ? 20.103 10.415 57.509 1.00 47.69 167 ILE A CA 1
ATOM 1352 C C . ILE A 1 167 ? 21.198 9.640 58.245 1.00 47.69 167 ILE A C 1
ATOM 1354 O O . ILE A 1 167 ? 20.994 9.216 59.384 1.00 47.69 167 ILE A O 1
ATOM 1358 N N . ALA A 1 168 ? 22.306 9.347 57.566 1.00 40.00 168 ALA A N 1
ATOM 1359 C CA . 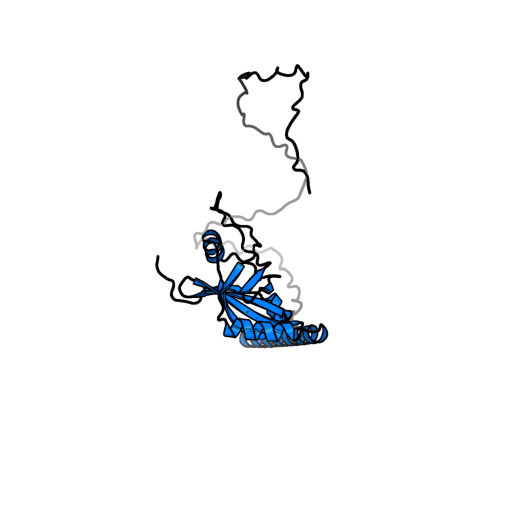ALA A 1 168 ? 23.477 8.832 58.249 1.00 40.00 168 ALA A CA 1
ATOM 1360 C C . ALA A 1 168 ? 23.884 9.902 59.274 1.00 40.00 168 ALA A C 1
ATOM 1362 O O . ALA A 1 168 ? 24.001 11.073 58.892 1.00 40.00 168 ALA A O 1
ATOM 1363 N N . PRO A 1 169 ? 24.065 9.559 60.559 1.00 40.62 169 PRO A N 1
ATOM 1364 C CA . PRO A 1 169 ? 24.652 10.499 61.491 1.00 40.62 169 PRO A CA 1
ATOM 1365 C C . PRO A 1 169 ? 26.056 10.831 60.985 1.00 40.62 169 PRO A C 1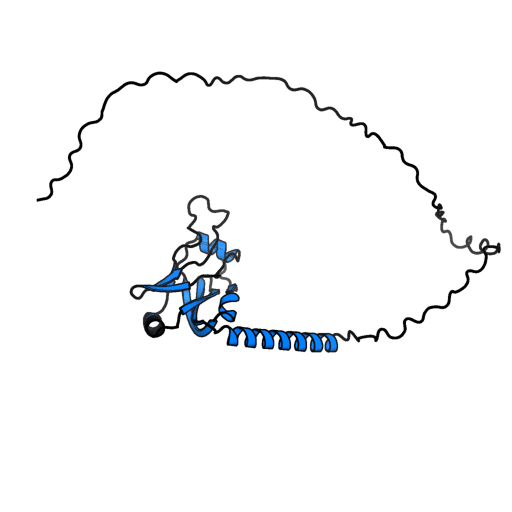
ATOM 1367 O O . PRO A 1 169 ? 26.794 9.944 60.550 1.00 40.62 169 PRO A O 1
ATOM 1370 N N . CYS A 1 170 ? 26.400 12.117 61.019 1.00 39.97 170 CYS A N 1
ATOM 1371 C CA . CYS A 1 170 ? 27.765 12.602 60.889 1.00 39.97 170 CYS A CA 1
ATOM 1372 C C . CYS A 1 170 ? 28.689 11.747 61.766 1.00 39.97 170 CYS A C 1
ATOM 1374 O O . CYS A 1 170 ? 28.744 11.940 62.978 1.00 39.97 170 CYS A O 1
ATOM 1376 N N . PHE A 1 171 ? 29.415 10.805 61.162 1.00 37.72 171 PHE A N 1
ATOM 1377 C CA . PHE A 1 171 ? 30.570 10.206 61.807 1.00 37.72 171 PHE A CA 1
ATOM 1378 C C . PHE A 1 171 ? 31.657 11.275 61.787 1.00 37.72 171 PHE A C 1
ATOM 1380 O O . PHE A 1 171 ? 32.212 11.620 60.742 1.00 37.72 171 PHE A O 1
ATOM 1387 N N . SER A 1 172 ? 31.871 11.864 62.956 1.00 45.53 172 SER A N 1
ATOM 1388 C CA . SER A 1 172 ? 33.001 12.715 63.281 1.00 45.53 172 SER A CA 1
ATOM 1389 C C . SER A 1 172 ? 34.299 12.059 62.809 1.00 45.53 172 SER A C 1
ATOM 1391 O O . SER A 1 172 ? 34.620 10.925 63.161 1.00 45.53 172 SER A O 1
ATOM 1393 N N . ALA A 1 173 ? 35.050 12.782 61.983 1.00 47.28 173 ALA A N 1
ATOM 1394 C CA . ALA A 1 173 ? 36.396 12.393 61.597 1.00 47.28 173 ALA A CA 1
ATOM 1395 C C . ALA A 1 173 ? 37.308 12.365 62.844 1.00 47.28 173 ALA A C 1
ATOM 1397 O O . ALA A 1 173 ? 37.323 13.350 63.588 1.00 47.28 173 ALA A O 1
ATOM 1398 N N . PRO A 1 174 ? 38.082 11.291 63.090 1.00 53.38 174 PRO A N 1
ATOM 1399 C CA . PRO A 1 174 ? 39.123 11.309 64.111 1.00 53.38 174 PRO A CA 1
ATOM 1400 C C . PRO A 1 174 ? 40.345 12.124 63.634 1.00 53.38 174 PRO A C 1
ATOM 1402 O O . PRO A 1 174 ? 40.642 12.145 62.434 1.00 53.38 174 PRO A O 1
ATOM 1405 N N . PRO A 1 175 ? 41.065 12.806 64.545 1.00 45.34 175 PRO A N 1
ATOM 1406 C CA . PRO A 1 175 ? 42.191 13.668 64.196 1.00 45.34 175 PRO A CA 1
ATOM 1407 C C . PRO A 1 175 ? 43.415 12.873 63.711 1.00 45.34 175 PRO A C 1
ATOM 1409 O O . PRO A 1 175 ? 43.762 11.824 64.255 1.00 45.34 175 PRO A O 1
ATOM 1412 N N . LEU A 1 176 ? 44.091 13.405 62.686 1.00 51.03 176 LEU A N 1
ATOM 1413 C CA . LEU A 1 176 ? 45.375 12.912 62.183 1.00 51.03 176 LEU A CA 1
ATOM 1414 C C . LEU A 1 176 ? 46.485 13.132 63.223 1.00 51.03 176 LEU A C 1
ATOM 1416 O O . LEU A 1 176 ? 47.123 14.182 63.228 1.00 51.03 176 LEU A O 1
ATOM 1420 N N . SER A 1 177 ? 46.763 12.127 64.051 1.00 54.44 177 SER A N 1
ATOM 1421 C CA . SER A 1 177 ? 48.052 12.002 64.748 1.00 54.44 177 SER A CA 1
ATOM 1422 C C . SER A 1 177 ? 48.211 10.638 65.433 1.00 54.44 177 SER A C 1
ATOM 1424 O O . SER A 1 177 ? 47.976 10.483 66.628 1.00 54.44 177 SER A O 1
ATOM 1426 N N . SER A 1 178 ? 48.685 9.624 64.699 1.00 42.34 178 SER A N 1
ATOM 1427 C CA . SER A 1 178 ? 49.453 8.539 65.333 1.00 42.34 178 SER A CA 1
ATOM 1428 C C . SER A 1 178 ? 50.404 7.814 64.369 1.00 42.34 178 SER A C 1
ATOM 1430 O O . SER A 1 178 ? 49.978 7.360 63.303 1.00 42.34 178 SER A O 1
ATOM 1432 N N . PRO A 1 179 ? 51.698 7.679 64.727 1.00 51.75 179 PRO A N 1
ATOM 1433 C CA . PRO A 1 179 ? 52.740 7.098 63.893 1.00 51.75 179 PRO A CA 1
ATOM 1434 C C . PRO A 1 179 ? 52.810 5.581 64.120 1.00 51.75 179 PRO A C 1
ATOM 1436 O O . PRO A 1 179 ? 53.698 5.080 64.796 1.00 51.75 179 PRO A O 1
ATOM 1439 N N . ALA A 1 180 ? 51.859 4.829 63.570 1.00 48.72 180 ALA A N 1
ATOM 1440 C CA . ALA A 1 180 ? 51.869 3.362 63.669 1.00 48.72 180 ALA A CA 1
ATOM 1441 C C . ALA A 1 180 ? 51.474 2.656 62.360 1.00 48.72 180 ALA A C 1
ATOM 1443 O O . ALA A 1 180 ? 51.075 1.498 62.366 1.00 48.72 180 ALA A O 1
ATOM 1444 N N . PHE A 1 181 ? 51.618 3.333 61.216 1.00 39.72 181 PHE A N 1
ATOM 1445 C CA . PHE A 1 181 ? 51.333 2.762 59.888 1.00 39.72 181 PHE A CA 1
ATOM 1446 C C . PHE A 1 181 ? 52.591 2.364 59.089 1.00 39.72 181 PHE A C 1
ATOM 1448 O O . PHE A 1 181 ? 52.492 1.884 57.964 1.00 39.72 181 PHE A O 1
ATOM 1455 N N . GLY A 1 182 ? 53.791 2.542 59.656 1.00 44.78 182 GLY A N 1
ATOM 1456 C CA . GLY A 1 182 ? 55.062 2.376 58.935 1.00 44.78 182 GLY A CA 1
ATOM 1457 C C . GLY A 1 182 ? 55.709 0.983 58.975 1.00 44.78 182 GLY A C 1
ATOM 1458 O O . GLY A 1 182 ? 56.629 0.731 58.199 1.00 44.78 182 GLY A O 1
ATOM 1459 N N . ALA A 1 183 ? 55.272 0.069 59.849 1.00 49.56 183 ALA A N 1
ATOM 1460 C CA . ALA A 1 183 ? 56.021 -1.168 60.124 1.00 49.56 183 ALA A CA 1
ATOM 1461 C C . ALA A 1 183 ? 55.509 -2.429 59.397 1.00 49.56 183 ALA A C 1
ATOM 1463 O O . ALA A 1 183 ? 56.223 -3.424 59.332 1.00 49.56 183 ALA A O 1
ATOM 1464 N N . LEU A 1 184 ? 54.321 -2.394 58.785 1.00 45.44 184 LEU A N 1
ATOM 1465 C CA . LEU A 1 184 ? 53.724 -3.561 58.109 1.00 45.44 184 LEU A CA 1
ATOM 1466 C C . LEU A 1 184 ? 53.845 -3.544 56.574 1.00 45.44 184 LEU A C 1
ATOM 1468 O O . LEU A 1 184 ? 53.494 -4.518 55.915 1.00 45.44 184 LEU A O 1
ATOM 1472 N N . TRP A 1 185 ? 54.413 -2.484 55.993 1.00 47.12 185 TRP A N 1
ATOM 1473 C CA . TRP A 1 185 ? 54.512 -2.303 54.537 1.00 47.12 185 TRP A CA 1
ATOM 1474 C C . TRP A 1 185 ? 55.825 -2.790 53.893 1.00 47.12 185 TRP A C 1
ATOM 1476 O O . TRP A 1 185 ? 55.933 -2.799 52.673 1.00 47.12 185 TRP A O 1
ATOM 1486 N N . ARG A 1 186 ? 56.828 -3.245 54.664 1.00 49.88 186 ARG A N 1
ATOM 1487 C CA . ARG A 1 186 ? 58.119 -3.716 54.101 1.00 49.88 186 ARG A CA 1
ATOM 1488 C C . ARG A 1 186 ? 58.190 -5.215 53.778 1.00 49.88 186 ARG A C 1
ATOM 1490 O O . ARG A 1 186 ? 59.198 -5.655 53.238 1.00 49.88 186 ARG A O 1
ATOM 1497 N N . ARG A 1 187 ? 57.142 -5.999 54.062 1.00 45.66 187 ARG A N 1
ATOM 1498 C CA . ARG A 1 187 ? 57.098 -7.448 53.758 1.00 45.66 187 ARG A CA 1
ATOM 1499 C C . ARG A 1 187 ? 56.386 -7.792 52.442 1.00 45.66 187 ARG A C 1
ATOM 1501 O O . ARG A 1 187 ? 56.490 -8.918 51.973 1.00 45.66 187 ARG A O 1
ATOM 1508 N N . TRP A 1 188 ? 55.717 -6.830 51.814 1.00 41.41 188 TRP A N 1
ATOM 1509 C CA . TRP A 1 188 ? 55.076 -6.994 50.510 1.00 41.41 188 TRP A CA 1
ATOM 1510 C C . TRP A 1 188 ? 55.640 -5.937 49.567 1.00 41.41 188 TRP A C 1
ATOM 1512 O O . TRP A 1 188 ? 55.302 -4.764 49.675 1.00 41.41 188 TRP A O 1
ATOM 1522 N N . GLY A 1 189 ? 56.562 -6.343 48.692 1.00 52.88 189 GLY A N 1
ATOM 1523 C CA . GLY A 1 189 ? 57.271 -5.469 47.758 1.00 52.88 189 GLY A CA 1
ATOM 1524 C C . GLY A 1 189 ? 56.356 -4.796 46.732 1.00 52.88 189 GLY A C 1
ATOM 1525 O O . GLY A 1 189 ? 56.328 -5.195 45.573 1.00 52.88 189 GLY A O 1
ATOM 1526 N N . MET A 1 190 ? 55.648 -3.743 47.140 1.00 44.34 190 MET A N 1
ATOM 1527 C CA . MET A 1 190 ? 54.911 -2.845 46.256 1.00 44.34 190 MET A CA 1
ATOM 1528 C C . MET A 1 190 ? 55.385 -1.404 46.452 1.00 44.34 190 MET A C 1
ATOM 1530 O O . MET A 1 190 ? 55.414 -0.870 47.560 1.00 44.34 190 MET A O 1
ATOM 1534 N N . ARG A 1 191 ? 55.790 -0.776 45.342 1.00 43.34 191 ARG A N 1
ATOM 1535 C CA . ARG A 1 191 ? 56.208 0.629 45.285 1.00 43.34 191 ARG A CA 1
ATOM 1536 C C . ARG A 1 191 ? 54.987 1.527 45.479 1.00 43.34 191 ARG A C 1
ATOM 1538 O O . ARG A 1 191 ? 54.032 1.449 44.713 1.00 43.34 191 ARG A O 1
ATOM 1545 N N . ALA A 1 192 ? 55.050 2.398 46.479 1.00 39.00 192 ALA A N 1
ATOM 1546 C CA . ALA A 1 192 ? 54.080 3.462 46.687 1.00 39.00 192 ALA A CA 1
ATOM 1547 C C . ALA A 1 192 ? 54.251 4.548 45.611 1.00 39.00 192 ALA A C 1
ATOM 1549 O O . ALA A 1 192 ? 55.305 5.178 45.526 1.00 39.00 192 ALA A O 1
ATOM 1550 N N . HIS A 1 193 ? 53.213 4.788 44.808 1.00 43.91 193 HIS A N 1
ATOM 1551 C CA . HIS A 1 193 ? 53.077 6.042 44.070 1.00 43.91 193 HIS A CA 1
ATOM 1552 C C . HIS A 1 193 ? 52.343 7.056 44.953 1.00 43.91 193 HIS A C 1
ATOM 1554 O O . HIS A 1 193 ? 51.259 6.789 45.469 1.00 43.91 193 HIS A O 1
ATOM 1560 N N . ALA A 1 194 ? 52.998 8.197 45.159 1.00 44.41 194 ALA A N 1
ATOM 1561 C CA . ALA A 1 194 ? 52.577 9.287 46.026 1.00 44.41 194 ALA A CA 1
ATOM 1562 C C . ALA A 1 194 ? 51.338 10.039 45.494 1.00 44.41 194 ALA A C 1
ATOM 1564 O O . ALA A 1 194 ? 51.229 10.243 44.281 1.00 44.41 194 ALA A O 1
ATOM 1565 N N . PRO A 1 195 ? 50.451 10.532 46.378 1.00 41.91 195 PRO A N 1
ATOM 1566 C CA . PRO A 1 195 ? 49.437 11.516 46.028 1.00 41.91 195 PRO A CA 1
ATOM 1567 C C . PRO A 1 195 ? 50.012 12.936 46.167 1.00 41.91 195 PRO A C 1
ATOM 1569 O O . PRO A 1 195 ? 50.619 13.268 47.184 1.00 41.91 195 PRO A O 1
ATOM 1572 N N . LEU A 1 196 ? 49.804 13.792 45.164 1.00 42.69 196 LEU A N 1
ATOM 1573 C CA . LEU A 1 196 ? 50.065 15.231 45.271 1.00 42.69 196 LEU A CA 1
ATOM 1574 C C . LEU A 1 196 ? 48.747 16.007 45.332 1.00 42.69 196 LEU A C 1
ATOM 1576 O O . LEU A 1 196 ? 47.864 15.851 44.490 1.00 42.69 196 LEU A O 1
ATOM 1580 N N . SER A 1 197 ? 48.670 16.826 46.378 1.00 40.75 197 SER A N 1
ATOM 1581 C CA . SER A 1 197 ? 47.602 17.740 46.774 1.00 40.75 197 SER A CA 1
ATOM 1582 C C . SER A 1 197 ? 47.270 18.841 45.751 1.00 40.75 197 SER A C 1
ATOM 1584 O O . SER A 1 197 ? 48.082 19.152 44.878 1.00 40.75 197 SER A O 1
ATOM 1586 N N . PRO A 1 198 ? 46.101 19.499 45.897 1.00 59.28 198 PRO A N 1
ATOM 1587 C CA . PRO A 1 198 ? 45.649 20.587 45.034 1.00 59.28 198 PRO A CA 1
ATOM 1588 C C . PRO A 1 198 ? 46.047 21.974 45.579 1.00 59.28 198 PRO A C 1
ATOM 1590 O O . PRO A 1 198 ? 46.016 22.189 46.787 1.00 59.28 198 PRO A O 1
ATOM 1593 N N . MET A 1 199 ? 46.304 22.959 44.705 1.00 35.91 199 MET A N 1
ATOM 1594 C CA . MET A 1 199 ? 46.046 24.379 45.012 1.00 35.91 199 MET A CA 1
ATOM 1595 C C . MET A 1 199 ? 46.015 25.292 43.766 1.00 35.91 199 MET A C 1
ATOM 1597 O O . MET A 1 199 ? 47.008 25.470 43.076 1.00 35.91 199 MET A O 1
ATOM 1601 N N . ARG A 1 200 ? 44.828 25.885 43.585 1.00 41.00 200 ARG A N 1
ATOM 1602 C CA . ARG A 1 200 ? 44.439 27.262 43.205 1.00 41.00 200 ARG A CA 1
ATOM 1603 C C . ARG A 1 200 ? 44.866 27.979 41.899 1.00 41.00 200 ARG A C 1
ATOM 1605 O O . ARG A 1 200 ? 45.909 27.714 41.316 1.00 41.00 200 ARG A O 1
ATOM 1612 N N . PRO A 1 201 ? 43.993 28.914 41.443 1.00 55.84 201 PRO A N 1
ATOM 1613 C CA . PRO A 1 201 ? 43.988 29.483 40.103 1.00 55.84 201 PRO A CA 1
ATOM 1614 C C . PRO A 1 201 ? 44.767 30.799 40.043 1.00 55.84 201 PRO A C 1
ATOM 1616 O O . PRO A 1 201 ? 44.779 31.558 41.007 1.00 55.84 201 PRO A O 1
ATOM 1619 N N . ASN A 1 202 ? 45.344 31.112 38.883 1.00 43.19 202 ASN A N 1
ATOM 1620 C CA . ASN A 1 202 ? 45.493 32.494 38.438 1.00 43.19 202 ASN A CA 1
ATOM 1621 C C . ASN A 1 202 ? 45.710 32.559 36.928 1.00 43.19 202 ASN A C 1
ATOM 1623 O O . ASN A 1 202 ? 46.450 31.769 36.341 1.00 43.19 202 ASN A O 1
ATOM 1627 N N . GLY A 1 203 ? 45.006 33.502 36.307 1.00 48.09 203 GLY A N 1
ATOM 1628 C CA . GLY A 1 203 ? 44.984 33.692 34.870 1.00 48.09 203 GLY A CA 1
ATOM 1629 C C . GLY A 1 203 ? 46.323 34.165 34.319 1.00 48.09 203 GLY A C 1
ATOM 1630 O O . GLY A 1 203 ? 47.001 34.994 34.919 1.00 48.09 203 GLY A O 1
ATOM 1631 N N . ARG A 1 204 ? 46.657 33.658 33.131 1.00 35.06 204 ARG A N 1
ATOM 1632 C CA . ARG A 1 204 ? 47.416 34.348 32.078 1.00 35.06 204 ARG A CA 1
ATOM 1633 C C . ARG A 1 204 ? 47.260 33.555 30.779 1.00 35.06 204 ARG A C 1
ATOM 1635 O O . ARG A 1 204 ? 47.508 32.353 30.737 1.00 35.06 204 ARG A O 1
ATOM 1642 N N . MET A 1 205 ? 46.815 34.242 29.727 1.00 34.88 205 MET A N 1
ATOM 1643 C CA . MET A 1 205 ? 46.648 33.700 28.377 1.00 34.88 205 MET A CA 1
ATOM 1644 C C . MET A 1 205 ? 47.954 33.081 27.865 1.00 34.88 205 MET A C 1
ATOM 1646 O O . MET A 1 205 ? 48.978 33.763 27.785 1.00 34.88 205 MET A O 1
ATOM 1650 N N . ARG A 1 206 ? 47.914 31.818 27.429 1.00 35.66 206 ARG A N 1
ATOM 1651 C CA . ARG A 1 206 ? 48.984 31.256 26.599 1.00 35.66 206 ARG A CA 1
ATOM 1652 C C . ARG A 1 206 ? 48.735 31.614 25.137 1.00 35.66 206 ARG A C 1
ATOM 1654 O O . ARG A 1 206 ? 47.837 31.079 24.497 1.00 35.66 206 ARG A O 1
ATOM 1661 N N . ARG A 1 207 ? 49.580 32.508 24.615 1.00 36.94 207 ARG A N 1
ATOM 1662 C CA . ARG A 1 207 ? 49.802 32.699 23.177 1.00 36.94 207 ARG A CA 1
ATOM 1663 C C . ARG A 1 207 ? 50.300 31.382 22.581 1.00 36.94 207 ARG A C 1
ATOM 1665 O O . ARG A 1 207 ? 51.351 30.888 22.985 1.00 36.94 207 ARG A O 1
ATOM 1672 N N . VAL A 1 208 ? 49.575 30.840 21.610 1.00 41.56 208 VAL A N 1
ATOM 1673 C CA . VAL A 1 208 ? 50.050 29.718 20.795 1.00 41.56 208 VAL A CA 1
ATOM 1674 C C . VAL A 1 208 ? 50.843 30.292 19.622 1.00 41.56 208 VAL A C 1
ATOM 1676 O O . VAL A 1 208 ? 50.317 31.063 18.823 1.00 41.56 208 VAL A O 1
ATOM 1679 N N . ARG A 1 209 ? 52.131 29.942 19.548 1.00 34.38 209 ARG A N 1
ATOM 1680 C CA . ARG A 1 209 ? 52.972 30.131 18.359 1.00 34.38 209 ARG A CA 1
ATOM 1681 C C . ARG A 1 209 ? 52.549 29.109 17.295 1.00 34.38 209 ARG A C 1
ATOM 1683 O O . ARG A 1 209 ? 52.586 27.921 17.609 1.00 34.38 209 ARG A O 1
ATOM 1690 N N . PRO A 1 210 ? 52.229 29.502 16.052 1.00 42.22 210 PRO A N 1
ATOM 1691 C CA . PRO A 1 210 ? 52.148 28.559 14.953 1.00 42.22 210 PRO A CA 1
ATOM 1692 C C . PRO A 1 210 ? 53.503 28.493 14.242 1.00 42.22 210 PRO A C 1
ATOM 1694 O O . PRO A 1 210 ? 54.081 29.506 13.851 1.00 42.22 210 PRO A O 1
ATOM 1697 N N . GLY A 1 211 ? 54.005 27.280 14.062 1.00 35.50 211 GLY A N 1
ATOM 1698 C CA . GLY A 1 211 ? 55.111 26.998 13.167 1.00 35.50 211 GLY A CA 1
ATOM 1699 C C . GLY A 1 211 ? 54.842 25.676 12.479 1.00 35.50 211 GLY A C 1
ATOM 1700 O O . GLY A 1 211 ? 54.921 24.643 13.127 1.00 35.50 211 GLY A O 1
ATOM 1701 N N . LEU A 1 212 ? 54.525 25.716 11.185 1.00 41.59 212 LEU A N 1
ATOM 1702 C CA . LEU A 1 212 ? 55.317 25.035 10.161 1.00 41.59 212 LEU A CA 1
ATOM 1703 C C . LEU A 1 212 ? 54.852 25.445 8.757 1.00 41.59 212 LEU A C 1
ATOM 1705 O O . LEU A 1 212 ? 53.671 25.491 8.433 1.00 41.59 212 LEU A O 1
ATOM 1709 N N . ARG A 1 213 ? 55.864 25.830 7.981 1.00 35.12 213 ARG A N 1
ATOM 1710 C CA . ARG A 1 213 ? 55.872 26.419 6.642 1.00 35.12 213 ARG A CA 1
ATOM 1711 C C . ARG A 1 213 ? 55.213 25.528 5.583 1.00 35.12 213 ARG A C 1
ATOM 1713 O O . ARG A 1 213 ? 55.517 24.345 5.504 1.00 35.12 213 ARG A O 1
ATOM 1720 N N . SER A 1 214 ? 54.478 26.151 4.667 1.00 37.47 214 SER A N 1
ATOM 1721 C CA . SER A 1 214 ? 54.246 25.666 3.301 1.00 37.47 214 SER A CA 1
ATOM 1722 C C . SER A 1 214 ? 55.051 26.527 2.303 1.00 37.47 214 SER A C 1
ATOM 1724 O O . SER A 1 214 ? 55.168 27.740 2.507 1.00 37.47 214 SER A O 1
ATOM 1726 N N . PRO A 1 215 ? 55.658 25.953 1.243 1.00 45.25 215 PRO A N 1
ATOM 1727 C CA . PRO A 1 215 ? 56.416 26.722 0.261 1.00 45.25 215 PRO A CA 1
ATOM 1728 C C . PRO A 1 215 ? 55.577 27.157 -0.960 1.00 45.25 215 PRO A C 1
ATOM 1730 O O . PRO A 1 215 ? 54.966 26.336 -1.629 1.00 45.25 215 PRO A O 1
ATOM 1733 N N . ARG A 1 216 ? 55.645 28.474 -1.222 1.00 36.47 216 ARG A N 1
ATOM 1734 C CA . ARG A 1 216 ? 55.614 29.265 -2.483 1.00 36.47 216 ARG A CA 1
ATOM 1735 C C . ARG A 1 216 ? 54.604 28.948 -3.617 1.00 36.47 216 ARG A C 1
ATOM 1737 O O . ARG A 1 216 ? 54.613 27.849 -4.160 1.00 36.47 216 ARG A O 1
ATOM 1744 N N . PRO A 1 217 ? 53.885 29.972 -4.138 1.00 40.78 217 PRO A N 1
ATOM 1745 C CA . PRO A 1 217 ? 53.169 29.897 -5.409 1.00 40.78 217 PRO A CA 1
ATOM 1746 C C . PRO A 1 217 ? 54.066 30.337 -6.580 1.00 40.78 217 PRO A C 1
ATOM 1748 O O . PRO A 1 217 ? 54.787 31.331 -6.497 1.00 40.78 217 PRO A O 1
ATOM 1751 N N . GLY A 1 218 ? 53.996 29.623 -7.703 1.00 36.62 218 GLY A N 1
ATOM 1752 C CA . GLY A 1 218 ? 54.687 30.024 -8.924 1.00 36.62 218 GLY A CA 1
ATOM 1753 C C . GLY A 1 218 ? 54.336 29.158 -10.127 1.00 36.62 218 GLY A C 1
ATOM 1754 O O . GLY A 1 218 ? 54.967 28.132 -10.340 1.00 36.62 218 GLY A O 1
ATOM 1755 N N . ARG A 1 219 ? 53.368 29.609 -10.934 1.00 37.28 219 ARG A N 1
ATOM 1756 C CA . ARG A 1 219 ? 53.495 29.868 -12.385 1.00 37.28 219 ARG A CA 1
ATOM 1757 C C . ARG A 1 219 ? 52.114 29.955 -13.030 1.00 37.28 219 ARG A C 1
ATOM 1759 O O . ARG A 1 219 ? 51.369 28.987 -13.121 1.00 37.28 219 ARG A O 1
ATOM 1766 N N . ALA A 1 220 ? 51.829 31.154 -13.521 1.00 37.94 220 ALA A N 1
ATOM 1767 C CA . ALA A 1 220 ? 50.735 31.459 -14.416 1.00 37.94 220 ALA A CA 1
ATOM 1768 C C . ALA A 1 220 ? 50.883 30.692 -15.741 1.00 37.94 220 ALA A C 1
ATOM 1770 O O . ALA A 1 220 ? 51.924 30.765 -16.395 1.00 37.94 220 ALA A O 1
ATOM 1771 N N . ARG A 1 221 ? 49.809 30.037 -16.187 1.00 34.56 221 ARG A N 1
ATOM 1772 C CA . ARG A 1 221 ? 49.555 29.815 -17.613 1.00 34.56 221 ARG A CA 1
ATOM 1773 C C . ARG A 1 221 ? 48.273 30.550 -17.981 1.00 34.56 221 ARG A C 1
ATOM 1775 O O . ARG A 1 221 ? 47.180 30.161 -17.592 1.00 34.56 221 ARG A O 1
ATOM 1782 N N . ARG A 1 222 ? 48.456 31.644 -18.724 1.00 38.88 222 ARG A N 1
ATOM 1783 C CA . ARG A 1 222 ? 47.421 32.306 -19.519 1.00 38.88 222 ARG A CA 1
ATOM 1784 C C . ARG A 1 222 ? 46.870 31.300 -20.528 1.00 38.88 222 ARG A C 1
ATOM 1786 O O . ARG A 1 222 ? 47.631 30.827 -21.368 1.00 38.88 222 ARG A O 1
ATOM 1793 N N . VAL A 1 223 ? 45.566 31.057 -20.510 1.00 40.38 223 VAL A N 1
ATOM 1794 C CA . VAL A 1 223 ? 44.838 30.602 -21.698 1.00 40.38 223 VAL A CA 1
ATOM 1795 C C . VAL A 1 223 ? 43.807 31.675 -22.017 1.00 40.38 223 VAL A C 1
ATOM 1797 O O . VAL A 1 223 ? 43.024 32.085 -21.167 1.00 40.38 223 VAL A O 1
ATOM 1800 N N . ARG A 1 224 ? 43.935 32.200 -23.235 1.00 38.41 224 ARG A N 1
ATOM 1801 C CA . ARG A 1 224 ? 43.130 33.259 -23.839 1.00 38.41 224 ARG A CA 1
ATOM 1802 C C . ARG A 1 224 ? 41.677 32.811 -23.951 1.00 38.41 224 ARG A C 1
ATOM 1804 O O . ARG A 1 224 ? 41.431 31.806 -24.603 1.00 38.41 224 ARG A O 1
ATOM 1811 N N . LEU A 1 225 ? 40.748 33.615 -23.454 1.00 40.62 225 LEU A N 1
ATOM 1812 C CA . LEU A 1 225 ? 39.369 33.667 -23.932 1.00 40.62 225 LEU A CA 1
ATOM 1813 C C . LEU A 1 225 ? 38.898 35.109 -23.755 1.00 40.62 225 LEU A C 1
ATOM 1815 O O . LEU A 1 225 ? 38.574 35.505 -22.648 1.00 40.62 225 LEU A O 1
ATOM 1819 N N . ASP A 1 226 ? 38.974 35.892 -24.831 1.00 35.41 226 ASP A N 1
ATOM 1820 C CA . ASP A 1 226 ? 38.065 37.013 -25.085 1.00 35.41 226 ASP A CA 1
ATOM 1821 C C . ASP A 1 226 ? 38.350 37.617 -26.463 1.00 35.41 226 ASP A C 1
ATOM 1823 O O . ASP A 1 226 ? 39.392 38.238 -26.680 1.00 35.41 226 ASP A O 1
ATOM 1827 N N . ARG A 1 227 ? 37.410 37.405 -27.393 1.00 38.09 227 ARG A N 1
ATOM 1828 C CA . ARG A 1 227 ? 36.860 38.398 -28.340 1.00 38.09 227 ARG A CA 1
ATOM 1829 C C . ARG A 1 227 ? 36.109 37.687 -29.465 1.00 38.09 227 ARG A C 1
ATOM 1831 O O . ARG A 1 227 ? 36.680 37.359 -30.496 1.00 38.09 227 ARG A O 1
ATOM 1838 N N . CYS A 1 228 ? 34.803 37.526 -29.283 1.00 34.50 228 CYS A N 1
ATOM 1839 C CA . CYS A 1 228 ? 33.835 37.511 -30.381 1.00 34.50 228 CYS A CA 1
ATOM 1840 C C . CYS A 1 228 ? 32.507 38.081 -29.868 1.00 34.50 228 CYS A C 1
ATOM 1842 O O . CYS A 1 228 ? 31.564 37.369 -29.542 1.00 34.50 228 CYS A O 1
ATOM 1844 N N . ARG A 1 229 ? 32.463 39.412 -29.764 1.00 36.59 229 ARG A N 1
ATOM 1845 C CA . ARG A 1 229 ? 31.233 40.209 -29.743 1.00 36.59 229 ARG A CA 1
ATOM 1846 C C . ARG A 1 229 ? 31.402 41.277 -30.811 1.00 36.59 229 ARG A C 1
ATOM 1848 O O . ARG A 1 229 ? 32.260 42.137 -30.642 1.00 36.59 229 ARG A O 1
ATOM 1855 N N . SER A 1 230 ? 30.638 41.140 -31.893 1.00 37.66 230 SER A N 1
ATOM 1856 C CA . SER A 1 230 ? 30.316 42.065 -33.004 1.00 37.66 230 SER A CA 1
ATOM 1857 C C . SER A 1 230 ? 30.045 41.145 -34.208 1.00 37.66 230 SER A C 1
ATOM 1859 O O . SER A 1 230 ? 30.912 40.358 -34.544 1.00 37.66 230 SER A O 1
ATOM 1861 N N . ALA A 1 231 ? 28.902 41.092 -34.880 1.00 40.59 231 ALA A N 1
ATOM 1862 C CA . ALA A 1 231 ? 27.909 42.117 -35.090 1.00 40.59 231 ALA A CA 1
ATOM 1863 C C . ALA A 1 231 ? 26.519 41.502 -35.328 1.00 40.59 231 ALA A C 1
ATOM 1865 O O . ALA A 1 231 ? 26.346 40.484 -35.992 1.00 40.59 231 ALA A O 1
ATOM 1866 N N . VAL A 1 232 ? 25.527 42.201 -34.791 1.00 43.38 232 VAL A N 1
ATOM 1867 C CA . VAL A 1 232 ? 24.125 42.157 -35.188 1.00 43.38 232 VAL A CA 1
ATOM 1868 C C . VAL A 1 232 ? 24.011 42.715 -36.610 1.00 43.38 232 VAL A C 1
ATOM 1870 O O . VAL A 1 232 ? 24.437 43.848 -36.823 1.00 43.38 232 VAL A O 1
ATOM 1873 N N . ARG A 1 233 ? 23.392 41.980 -37.546 1.00 38.16 233 ARG A N 1
ATOM 1874 C CA . ARG A 1 233 ? 22.431 42.525 -38.533 1.00 38.16 233 ARG A CA 1
ATOM 1875 C C . ARG A 1 233 ? 21.854 41.443 -39.461 1.00 38.16 233 ARG A C 1
ATOM 1877 O O . ARG A 1 233 ? 22.562 40.847 -40.254 1.00 38.16 233 ARG A O 1
ATOM 1884 N N . ALA A 1 234 ? 20.530 41.312 -39.370 1.00 39.72 234 ALA A N 1
ATOM 1885 C CA . ALA A 1 234 ? 19.564 41.141 -40.459 1.00 39.72 234 ALA A CA 1
ATOM 1886 C C . ALA A 1 234 ? 19.752 40.008 -41.493 1.00 39.72 234 ALA A C 1
ATOM 1888 O O . ALA A 1 234 ? 20.544 40.137 -42.419 1.00 39.72 234 ALA A O 1
ATOM 1889 N N . ARG A 1 235 ? 18.830 39.030 -41.485 1.00 39.84 235 ARG A N 1
ATOM 1890 C CA . ARG A 1 235 ? 17.766 38.869 -42.508 1.00 39.84 235 ARG A CA 1
ATOM 1891 C C . ARG A 1 235 ? 16.879 37.640 -42.205 1.00 39.84 235 ARG A C 1
ATOM 1893 O O . ARG A 1 235 ? 17.358 36.532 -42.034 1.00 39.84 235 ARG A O 1
ATOM 1900 N N . ARG A 1 236 ? 15.579 37.935 -42.104 1.00 47.59 236 ARG A N 1
ATOM 1901 C CA . ARG A 1 236 ? 14.340 37.126 -42.169 1.00 47.59 236 ARG A CA 1
ATOM 1902 C C . ARG A 1 236 ? 14.442 35.646 -42.603 1.00 47.59 236 ARG A C 1
ATOM 1904 O O . ARG A 1 236 ? 15.025 35.383 -43.649 1.00 47.59 236 ARG A O 1
ATOM 1911 N N . PRO A 1 237 ? 13.629 34.760 -41.996 1.00 45.22 237 PRO A N 1
ATOM 1912 C CA . PRO A 1 237 ? 12.958 33.687 -42.722 1.00 45.22 237 PRO A CA 1
ATOM 1913 C C . PRO A 1 237 ? 11.462 34.008 -42.876 1.00 45.22 237 PRO A C 1
ATOM 1915 O O . PRO A 1 237 ? 10.737 34.166 -41.895 1.00 45.22 237 PRO A O 1
ATOM 1918 N N . ALA A 1 238 ? 11.006 34.127 -44.122 1.00 43.59 238 ALA A N 1
ATOM 1919 C CA . ALA A 1 238 ? 9.594 34.087 -44.482 1.00 43.59 238 ALA A CA 1
ATOM 1920 C C . ALA A 1 238 ? 9.301 32.739 -45.156 1.00 43.59 238 ALA A C 1
ATOM 1922 O O . ALA A 1 238 ? 10.165 32.211 -45.853 1.00 43.59 238 ALA A O 1
ATOM 1923 N N . CYS A 1 239 ? 8.061 32.274 -44.978 1.00 37.81 239 CYS A N 1
ATOM 1924 C CA . CYS A 1 239 ? 7.373 31.202 -45.708 1.00 37.81 239 CYS A CA 1
ATOM 1925 C C . CYS A 1 239 ? 7.444 29.778 -45.123 1.00 37.81 239 CYS A C 1
ATOM 1927 O O . CYS A 1 239 ? 8.274 28.972 -45.518 1.00 37.81 239 CYS A O 1
ATOM 1929 N N . CYS A 1 240 ? 6.436 29.447 -44.307 1.00 40.81 240 CYS A N 1
ATOM 1930 C CA . CYS A 1 240 ? 5.680 28.193 -44.426 1.00 40.81 240 CYS A CA 1
ATOM 1931 C C . CYS A 1 240 ? 4.176 28.530 -44.312 1.00 40.81 240 CYS A C 1
ATOM 1933 O O . CYS A 1 240 ? 3.800 29.235 -43.372 1.00 40.81 240 CYS A O 1
ATOM 1935 N N . PRO A 1 241 ? 3.317 28.096 -45.253 1.00 59.50 241 PRO A N 1
ATOM 1936 C CA . PRO A 1 241 ? 1.887 28.401 -45.242 1.00 59.50 241 PRO A CA 1
ATOM 1937 C C . PRO A 1 241 ? 1.096 27.435 -44.343 1.00 59.50 241 PRO A C 1
ATOM 1939 O O . PRO A 1 241 ? 1.383 26.242 -44.280 1.00 59.50 241 PRO A O 1
ATOM 1942 N N . ALA A 1 242 ? 0.074 27.962 -43.665 1.00 58.00 242 ALA A N 1
ATOM 1943 C CA . ALA A 1 242 ? -0.909 27.189 -42.906 1.00 58.00 242 ALA A CA 1
ATOM 1944 C C . ALA A 1 242 ? -1.997 26.589 -43.830 1.00 58.00 242 ALA A C 1
ATOM 1946 O O . ALA A 1 242 ? -2.311 27.189 -44.863 1.00 58.00 242 ALA A O 1
ATOM 1947 N N . PRO A 1 243 ? -2.618 25.450 -43.466 1.00 62.94 243 PRO A N 1
ATOM 1948 C CA . PRO A 1 243 ? -3.695 24.842 -44.244 1.00 62.94 243 PRO A CA 1
ATOM 1949 C C . PRO A 1 243 ? -5.025 25.586 -44.048 1.00 62.94 243 PRO A C 1
ATOM 1951 O O . PRO A 1 243 ? -5.433 25.891 -42.925 1.00 62.94 243 PRO A O 1
ATOM 1954 N N . ARG A 1 244 ? -5.713 25.869 -45.161 1.00 54.72 244 ARG A N 1
ATOM 1955 C CA . ARG A 1 244 ? -7.074 26.421 -45.176 1.00 54.72 244 ARG A CA 1
ATOM 1956 C C . ARG A 1 244 ? -8.068 25.367 -44.689 1.00 54.72 244 ARG A C 1
ATOM 1958 O O . ARG A 1 244 ? -8.088 24.253 -45.200 1.00 54.72 244 ARG A O 1
ATOM 1965 N N . ARG A 1 245 ? -8.899 25.760 -43.724 1.00 50.97 245 ARG A N 1
ATOM 1966 C CA . ARG A 1 245 ? -10.165 25.099 -43.404 1.00 50.97 245 ARG A CA 1
ATOM 1967 C C . ARG A 1 245 ? -11.183 25.445 -44.492 1.00 50.97 245 ARG A C 1
ATOM 1969 O O . ARG A 1 245 ? -11.342 26.623 -44.813 1.00 50.97 245 ARG A O 1
ATOM 1976 N N . GLY A 1 246 ? -11.838 24.416 -45.004 1.00 54.78 246 GLY A N 1
ATOM 1977 C CA . GLY A 1 246 ? -13.051 24.414 -45.811 1.00 54.78 246 GLY A CA 1
ATOM 1978 C C . GLY A 1 246 ? -13.716 23.077 -45.553 1.00 54.78 246 GLY A C 1
ATOM 1979 O O . GLY A 1 246 ? -12.970 22.075 -45.621 1.00 54.78 246 GLY A O 1
#

InterPro domains:
  IPR000037 SsrA-binding protein [MF_00023] (1-156)
  IPR000037 SsrA-binding protein [PF01668] (10-151)
  IPR000037 SsrA-binding protein [PTHR30308] (4-152)
  IPR000037 SsrA-binding protein [TIGR00086] (10-151)
  IPR000037 SsrA-binding protein [cd09294] (13-128)
  IPR020081 SsrA-binding protein, conserved site [PS01317] (28-40)
  IPR023620 Small protein B [G3DSA:2.40.280.10] (3-129)
  IPR023620 Small protein B [SSF74982] (4-133)

Secondary structure (DSSP, 8-state):
-----S-EEEEE-HHHHHHEEEEEEEEEEE---HHHHHHHHTT--B-TT-EEEEETTEEEEES-B-PPPTT-SSS---TT--EEEE--HHHHHHHHHHHHTSSEEEEEEEEEEETTEEEEEEEEEEEPPHHHHHHHHHHHHHHHHHHHHHHHHHTT-----S---------PPPPS----SSSSSSSS--PPPPP-----------PPPP------------------------------PPPPP-

pLDDT: mean 72.17, std 22.7, range [34.38, 95.81]

Foldseek 3Di:
DDQPADKFFLDFDPVQVLFWDFDDKDKWFWDDDPQLLVLSVVSAWDLVPKFWDDDPLWIKIFQTARDGRPPDDPPTDDRGDIITIHDDSVVSVVVVVVVVVDQWTKGWGTWIDHRSGIMTMITTIGGDDVVVSVVVVVVVVVVVVVVVVVVCVVVPVDPPPPPDPPPDPPPDDDDPDDPDPPPPPPVDPDDDDDDDDDDDDDDDDDDDDDDDDDDDDDDDDDDDDDDDDDDDDDDDDDDDDDDDDD

Organism: NCBI:txid1930060